Protein AF-A0A397BZE4-F1 (afdb_monomer)

Organism: Aphanomyces astaci (NCBI:txid112090)

Secondary structure (DSSP, 8-state):
------HHHHHHEEE-TTS-EEE-HHHHHHHGGG--SS-SS-EE-HHHHHHHHHHHHHHHH--TT--HHHHSSHHHHHHHHHHHHHHHH-GGGGGG--S-HHHHHHHHHHHHHHHHHGGG-TTHHHHHHHHHHHHHTTT--HHHHHHHHHHHHHHHHHHHGGG--HHHHHHHHHHHHHHHHT-

Foldseek 3Di:
DQQDQDPVRVQFWDADPQLKIWGDPNLLVVCLVVQPDPCSTFIAHPLLLVLLVVLVVCLQVFAPLDDCVVQVGSLSLLLVQLVVQLCVVCVVCVQLPPDDSVVVSVVLVVVSVCLSCVSVPSHLLVVLVVVVVVSVVSVDDLVSLVSSLVSNLVSSPSSSDVNDDPSNSSSSSSSSSSSSSSD

Mean predicted aligned error: 4.43 Å

pLDDT: mean 91.2, std 10.77, range [30.97, 98.75]

Structure (mmCIF, N/CA/C/O backbone):
data_AF-A0A397BZE4-F1
#
_entry.id   AF-A0A397BZE4-F1
#
loop_
_atom_site.group_PDB
_atom_site.id
_atom_site.type_symbol
_atom_site.label_atom_id
_atom_site.label_alt_id
_atom_site.label_comp_id
_atom_site.label_asym_id
_atom_site.label_entity_id
_atom_site.label_seq_id
_atom_site.pdbx_PDB_ins_code
_atom_site.Cartn_x
_atom_site.Cartn_y
_atom_site.Cartn_z
_atom_site.occupancy
_atom_site.B_iso_or_equiv
_atom_site.auth_seq_id
_atom_site.auth_comp_id
_atom_site.auth_asym_id
_atom_site.auth_atom_id
_atom_site.pdbx_PDB_model_num
ATOM 1 N N . MET A 1 1 ? 6.774 14.154 24.446 1.00 30.97 1 MET A N 1
ATOM 2 C CA . MET A 1 1 ? 5.602 15.053 24.403 1.00 30.97 1 MET A CA 1
ATOM 3 C C . MET A 1 1 ? 4.508 14.341 23.631 1.00 30.97 1 MET A C 1
ATOM 5 O O . MET A 1 1 ? 4.648 14.183 22.426 1.00 30.97 1 MET A O 1
ATOM 9 N N . GLY A 1 2 ? 3.517 13.797 24.341 1.00 38.81 2 GLY A N 1
ATOM 10 C CA . GLY A 1 2 ? 2.424 13.025 23.749 1.00 38.81 2 GLY A CA 1
ATOM 11 C C . GLY A 1 2 ? 1.496 13.942 22.964 1.00 38.81 2 GLY A C 1
ATOM 12 O O . GLY A 1 2 ? 0.954 14.893 23.524 1.00 38.81 2 GLY A O 1
ATOM 13 N N . GLY A 1 3 ? 1.362 13.687 21.664 1.00 41.97 3 GLY A N 1
ATOM 14 C CA . GLY A 1 3 ? 0.345 14.335 20.848 1.00 41.97 3 GLY A CA 1
ATOM 15 C C . GLY A 1 3 ? -1.024 13.907 21.356 1.00 41.97 3 GLY A C 1
ATOM 16 O O . GLY A 1 3 ? -1.299 12.712 21.438 1.00 41.97 3 GLY A O 1
ATOM 17 N N . ALA A 1 4 ? -1.855 14.873 21.739 1.00 44.69 4 ALA A N 1
ATOM 18 C CA . ALA A 1 4 ? -3.233 14.604 22.110 1.00 44.69 4 ALA A CA 1
ATOM 19 C C . ALA A 1 4 ? -3.943 13.937 20.922 1.00 44.69 4 ALA A C 1
ATOM 21 O O . ALA A 1 4 ? -4.063 14.523 19.844 1.00 44.69 4 ALA A O 1
ATOM 22 N N . VAL A 1 5 ? -4.367 12.692 21.118 1.00 54.88 5 VAL A N 1
ATOM 23 C CA . VAL A 1 5 ? -5.209 11.960 20.172 1.00 54.88 5 VAL A CA 1
ATOM 24 C C . VAL A 1 5 ? -6.575 12.651 20.168 1.00 54.88 5 VAL A C 1
ATOM 26 O O . VAL A 1 5 ? -7.139 12.908 21.230 1.00 54.88 5 VAL A O 1
ATOM 29 N N . SER A 1 6 ? -7.085 13.027 18.991 1.00 61.38 6 SER A N 1
ATOM 30 C CA . SER A 1 6 ? -8.419 13.635 18.886 1.00 61.38 6 SER A CA 1
ATOM 31 C C . SER A 1 6 ? -9.506 12.633 19.313 1.00 61.38 6 SER A C 1
ATOM 33 O O . SER A 1 6 ? -9.295 11.424 19.233 1.00 61.38 6 SER A O 1
ATOM 35 N N . VAL A 1 7 ? -10.675 13.115 19.751 1.00 62.03 7 VAL A N 1
ATOM 36 C CA . VAL A 1 7 ? -11.785 12.243 20.193 1.00 62.03 7 VAL A CA 1
ATOM 37 C C . VAL A 1 7 ? -12.219 11.277 19.080 1.00 62.03 7 VAL A C 1
ATOM 39 O O . VAL A 1 7 ? -12.379 10.091 19.335 1.00 62.03 7 VAL A O 1
ATOM 42 N N . GLU A 1 8 ? -12.294 11.756 17.833 1.00 67.19 8 GLU A N 1
ATOM 43 C CA . GLU A 1 8 ? -12.607 10.941 16.647 1.00 67.19 8 GLU A CA 1
ATOM 44 C C . GLU A 1 8 ? -11.565 9.829 16.418 1.00 67.19 8 GLU A C 1
ATOM 46 O O . GLU A 1 8 ? -11.910 8.702 16.072 1.00 67.19 8 GLU A O 1
ATOM 51 N N . ASN A 1 9 ? -10.283 10.106 16.682 1.00 72.50 9 ASN A N 1
ATOM 52 C CA . ASN A 1 9 ? -9.233 9.094 16.573 1.00 72.50 9 ASN A CA 1
ATOM 53 C C . ASN A 1 9 ? -9.354 8.030 17.667 1.00 72.50 9 ASN A C 1
ATOM 55 O O . ASN A 1 9 ? -9.143 6.857 17.378 1.00 72.50 9 ASN A O 1
ATOM 59 N N . ALA A 1 10 ? -9.682 8.432 18.899 1.00 74.12 10 ALA A N 1
ATOM 60 C CA . ALA A 1 10 ? -9.780 7.528 20.044 1.00 74.12 10 ALA A CA 1
ATOM 61 C C . ALA A 1 10 ? -10.951 6.534 19.930 1.00 74.12 10 ALA A C 1
ATOM 63 O O . ALA A 1 10 ? -10.923 5.486 20.569 1.00 74.12 10 ALA A O 1
ATOM 64 N N . GLU A 1 11 ? -11.963 6.842 19.113 1.00 86.69 11 GLU A N 1
ATOM 65 C CA . GLU A 1 11 ? -13.073 5.927 18.828 1.00 86.69 11 GLU A CA 1
ATOM 66 C C . GLU A 1 11 ? -12.735 4.885 17.753 1.00 86.69 11 GLU A C 1
ATOM 68 O O . GLU A 1 11 ? -13.313 3.800 17.769 1.00 86.69 11 GLU A O 1
ATOM 73 N N . ILE A 1 12 ? -11.808 5.187 16.836 1.00 91.19 12 ILE A N 1
ATOM 74 C CA . ILE A 1 12 ? -11.528 4.361 15.647 1.00 91.19 12 ILE A CA 1
ATOM 75 C C . ILE A 1 12 ? -10.252 3.535 15.815 1.00 91.19 12 ILE A C 1
ATOM 77 O O . ILE A 1 12 ? -10.235 2.349 15.483 1.00 91.19 12 ILE A O 1
ATOM 81 N N . ILE A 1 13 ? -9.185 4.138 16.343 1.00 92.88 13 ILE A N 1
ATOM 82 C CA . ILE A 1 13 ? -7.880 3.493 16.508 1.00 92.88 13 ILE A CA 1
ATOM 83 C C . ILE A 1 13 ? -7.387 3.555 17.952 1.00 92.88 13 ILE A C 1
ATOM 85 O O . ILE A 1 13 ? -7.706 4.472 18.704 1.00 92.88 13 ILE A O 1
ATOM 89 N N . TYR A 1 14 ? -6.527 2.609 18.314 1.00 92.31 14 TYR A N 1
ATOM 90 C CA . TYR A 1 14 ? -5.709 2.682 19.520 1.00 92.31 14 TYR A CA 1
ATOM 91 C C . TYR A 1 14 ? -4.222 2.700 19.153 1.00 92.31 14 TYR A C 1
ATOM 93 O O . TYR A 1 14 ? -3.822 2.232 18.085 1.00 92.31 14 TYR A O 1
ATOM 101 N N . VAL A 1 15 ? -3.403 3.224 20.065 1.00 91.69 15 VAL A N 1
ATOM 102 C CA . VAL A 1 15 ? -1.940 3.150 20.000 1.00 91.69 15 VAL A CA 1
ATOM 103 C C . VAL A 1 15 ? -1.465 2.394 21.236 1.00 91.69 15 VAL A C 1
ATOM 105 O O . VAL A 1 15 ? -1.736 2.822 22.356 1.00 91.69 15 VAL A O 1
ATOM 108 N N . ALA A 1 16 ? -0.811 1.254 21.034 1.00 91.31 16 ALA A N 1
ATOM 109 C CA . ALA A 1 16 ? -0.236 0.449 22.105 1.00 91.31 16 ALA A CA 1
ATOM 110 C C . ALA A 1 16 ? 1.051 1.086 22.661 1.00 91.31 16 ALA A C 1
ATOM 112 O O . ALA A 1 16 ? 1.633 1.984 22.050 1.00 91.31 16 ALA A O 1
ATOM 113 N N . GLU A 1 17 ? 1.516 0.611 23.820 1.00 89.69 17 GLU A N 1
ATOM 114 C CA . GLU A 1 17 ? 2.721 1.137 24.485 1.00 89.69 17 GLU A CA 1
ATOM 115 C C . GLU A 1 17 ? 3.995 0.981 23.640 1.00 89.69 17 GLU A C 1
ATOM 117 O O . GLU A 1 17 ? 4.865 1.851 23.657 1.00 89.69 17 GLU A O 1
ATOM 122 N N . ASP A 1 18 ? 4.084 -0.091 22.849 1.00 89.94 18 ASP A N 1
ATOM 123 C CA . ASP A 1 18 ? 5.173 -0.342 21.896 1.00 89.94 18 ASP A CA 1
ATOM 124 C C . ASP A 1 18 ? 5.058 0.497 20.603 1.00 89.94 18 ASP A C 1
ATOM 126 O O . ASP A 1 18 ? 5.899 0.424 19.700 1.00 89.94 18 ASP A O 1
ATOM 130 N N . GLY A 1 19 ? 4.016 1.325 20.518 1.00 89.25 19 GLY A N 1
ATOM 131 C CA . GLY A 1 19 ? 3.704 2.186 19.393 1.00 89.25 19 GLY A CA 1
ATOM 132 C C . GLY A 1 19 ? 2.933 1.504 18.267 1.00 89.25 19 GLY A C 1
ATOM 133 O O . GLY A 1 19 ? 2.713 2.167 17.256 1.00 89.25 19 GLY A O 1
ATOM 134 N N . ALA A 1 20 ? 2.529 0.234 18.392 1.00 93.62 20 ALA A N 1
ATOM 135 C CA . ALA A 1 20 ? 1.671 -0.408 17.399 1.00 93.62 20 ALA A CA 1
ATOM 136 C C . ALA A 1 20 ? 0.309 0.298 17.302 1.00 93.62 20 ALA A C 1
ATOM 138 O O . ALA A 1 20 ? -0.243 0.744 18.307 1.00 93.62 20 ALA A O 1
ATOM 139 N N . ILE A 1 21 ? -0.244 0.388 16.091 1.00 94.38 21 ILE A N 1
ATOM 140 C CA . ILE A 1 21 ? -1.555 1.006 15.844 1.00 94.38 21 ILE A CA 1
ATOM 141 C C . ILE A 1 21 ? -2.526 -0.055 15.350 1.00 94.38 21 ILE A C 1
ATOM 143 O O . ILE A 1 21 ? -2.242 -0.743 14.370 1.00 94.38 21 ILE A O 1
ATOM 147 N N . GLY A 1 22 ? -3.681 -0.152 15.998 1.00 94.62 22 GLY A N 1
ATOM 148 C CA . GLY A 1 22 ? -4.774 -1.032 15.592 1.00 94.62 22 GLY A CA 1
ATOM 149 C C . GLY A 1 22 ? -6.127 -0.334 15.664 1.00 94.62 22 GLY A C 1
ATOM 150 O O . GLY A 1 22 ? -6.214 0.837 16.033 1.00 94.62 22 GLY A O 1
ATOM 151 N N . LEU A 1 23 ? -7.183 -1.056 15.301 1.00 94.69 23 LEU A N 1
ATOM 152 C CA . LEU A 1 23 ? -8.566 -0.588 15.425 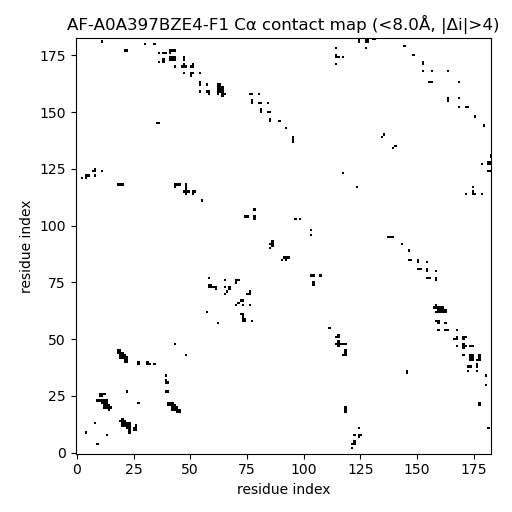1.00 94.69 23 LEU A CA 1
ATOM 153 C C . LEU A 1 23 ? -9.098 -0.834 16.834 1.00 94.69 23 LEU A C 1
ATOM 155 O O . LEU A 1 23 ? -8.814 -1.874 17.425 1.00 94.69 23 LEU A O 1
ATOM 159 N N . THR A 1 24 ? -9.919 0.072 17.357 1.00 95.12 24 THR A N 1
ATOM 160 C CA . THR A 1 24 ? -10.657 -0.201 18.598 1.00 95.12 24 THR A CA 1
ATOM 161 C C . THR A 1 24 ? -11.610 -1.386 18.410 1.00 95.12 24 THR A C 1
ATOM 163 O O . THR A 1 24 ? -12.108 -1.642 17.312 1.00 95.12 24 THR A O 1
ATOM 166 N N . GLU A 1 25 ? -11.903 -2.104 19.496 1.00 93.81 25 GLU A N 1
ATOM 167 C CA . GLU A 1 25 ? -12.819 -3.253 19.469 1.00 93.81 25 GLU A CA 1
ATOM 168 C C . GLU A 1 25 ? -14.218 -2.873 18.960 1.00 93.81 25 GLU A C 1
ATOM 170 O O . GLU A 1 25 ? -14.811 -3.576 18.139 1.00 93.81 25 GLU A O 1
ATOM 175 N N . SER A 1 26 ? -14.729 -1.730 19.426 1.00 93.75 26 SER A N 1
ATOM 176 C CA . SER A 1 26 ? -16.040 -1.196 19.051 1.00 93.75 26 SER A CA 1
ATOM 177 C C . SER A 1 26 ? -16.126 -0.871 17.562 1.00 93.75 26 SER A C 1
ATOM 179 O O . SER A 1 26 ? -17.160 -1.118 16.939 1.00 93.75 26 SER A O 1
ATOM 181 N N . PHE A 1 27 ? -15.051 -0.336 16.981 1.00 94.25 27 PHE A N 1
ATOM 182 C CA . PHE A 1 27 ? -14.994 -0.032 15.560 1.00 94.25 27 PHE A CA 1
ATOM 183 C C . PHE A 1 27 ? -14.819 -1.303 14.722 1.00 94.25 27 PHE A C 1
ATOM 185 O O . PHE A 1 27 ? -15.588 -1.532 13.789 1.00 94.25 27 PHE A O 1
ATOM 192 N N . ALA A 1 28 ? -13.854 -2.158 15.076 1.00 94.38 28 ALA A N 1
ATOM 193 C CA . ALA A 1 28 ? -13.552 -3.380 14.336 1.00 94.38 28 ALA A CA 1
ATOM 194 C C . ALA A 1 28 ? -14.777 -4.298 14.226 1.00 94.38 28 ALA A C 1
ATOM 196 O O . ALA A 1 28 ? -15.161 -4.676 13.121 1.00 94.38 28 ALA A O 1
ATOM 197 N N . SER A 1 29 ? -15.461 -4.564 15.342 1.00 94.56 29 SER A N 1
ATOM 198 C CA . SER A 1 29 ? -16.649 -5.429 15.375 1.00 94.56 29 SER A CA 1
ATOM 199 C C . SER A 1 29 ? -17.805 -4.928 14.498 1.00 94.56 29 SER A C 1
ATOM 201 O O . SER A 1 29 ? -18.649 -5.712 14.071 1.00 94.56 29 SER A O 1
ATOM 203 N N . ARG A 1 30 ? -17.858 -3.624 14.197 1.00 94.75 30 ARG A N 1
ATOM 204 C CA . ARG A 1 30 ? -18.894 -3.041 13.335 1.00 94.75 30 ARG A CA 1
ATOM 205 C C . ARG A 1 30 ? -18.625 -3.258 11.844 1.00 94.75 30 ARG A C 1
ATOM 207 O O . ARG A 1 30 ? -19.582 -3.324 11.077 1.00 94.75 30 ARG A O 1
ATOM 214 N N . PHE A 1 31 ? -17.358 -3.337 11.438 1.00 93.56 31 PHE A N 1
ATOM 215 C CA . PHE A 1 31 ? -16.959 -3.274 10.026 1.00 93.56 31 PHE A CA 1
ATOM 216 C C . PHE A 1 31 ? -16.137 -4.475 9.544 1.00 93.56 31 PHE A C 1
ATOM 218 O O . PHE A 1 31 ? -15.892 -4.590 8.345 1.00 93.56 31 PHE A O 1
ATOM 225 N N . GLU A 1 32 ? -15.720 -5.387 10.426 1.00 93.44 32 GLU A N 1
ATOM 226 C CA . GLU A 1 32 ? -14.882 -6.536 10.056 1.00 93.44 32 GLU A CA 1
ATOM 227 C C . GLU A 1 32 ? -15.516 -7.431 8.982 1.00 93.44 32 GLU A C 1
ATOM 229 O O . GLU A 1 32 ? -14.813 -7.924 8.102 1.00 93.44 32 GLU A O 1
ATOM 234 N N . ASN A 1 33 ? -16.844 -7.576 8.985 1.00 93.50 33 ASN A N 1
ATOM 235 C CA . ASN A 1 33 ? -17.565 -8.369 7.985 1.00 93.50 33 ASN A CA 1
ATOM 236 C C . ASN A 1 33 ? -17.575 -7.719 6.592 1.00 93.50 33 ASN A C 1
ATOM 238 O O . ASN A 1 33 ? -17.669 -8.425 5.591 1.00 93.50 33 ASN A O 1
ATOM 242 N N . ASP A 1 34 ? -17.426 -6.394 6.519 1.00 92.19 34 ASP A N 1
ATOM 243 C CA . ASP A 1 34 ? -17.357 -5.649 5.257 1.00 92.19 34 ASP A CA 1
ATOM 244 C C . ASP A 1 34 ? -15.931 -5.575 4.695 1.00 92.19 34 ASP A C 1
ATOM 246 O O . ASP A 1 34 ? -15.716 -5.035 3.606 1.00 92.19 34 ASP A O 1
ATOM 250 N N . MET A 1 35 ? -14.938 -6.044 5.454 1.00 94.44 35 MET A N 1
ATOM 251 C CA . MET A 1 35 ? -13.540 -5.965 5.063 1.00 94.44 35 MET A CA 1
ATOM 252 C C . MET A 1 35 ? -13.275 -6.949 3.919 1.00 94.44 35 MET A C 1
ATOM 254 O O . MET A 1 35 ? -13.454 -8.151 4.112 1.00 94.44 35 MET A O 1
ATOM 258 N N . PRO A 1 36 ? -12.813 -6.508 2.737 1.00 95.31 36 PRO A N 1
ATOM 259 C CA . PRO A 1 36 ? -12.624 -7.409 1.600 1.00 95.31 36 PRO A CA 1
ATOM 260 C C . PRO A 1 36 ? -11.305 -8.195 1.658 1.00 95.31 36 PRO A C 1
ATOM 262 O O . PRO A 1 36 ? -11.104 -9.106 0.861 1.00 95.31 36 PRO A O 1
ATOM 265 N N . PHE A 1 37 ? -10.400 -7.844 2.574 1.00 96.00 37 PHE A N 1
ATOM 266 C CA . PHE A 1 37 ? -9.092 -8.481 2.737 1.00 96.00 37 PHE A CA 1
ATOM 267 C C . PHE A 1 37 ? -9.083 -9.475 3.899 1.00 96.00 37 PHE A C 1
ATOM 269 O O . PHE A 1 37 ? -9.915 -9.379 4.800 1.00 96.00 37 PHE A O 1
ATOM 276 N N . ASP A 1 38 ? -8.117 -10.392 3.915 1.00 96.06 38 ASP A N 1
ATOM 277 C CA . ASP A 1 38 ? -8.019 -11.438 4.943 1.00 96.06 38 ASP A CA 1
ATOM 278 C C . ASP A 1 38 ? -7.693 -10.886 6.340 1.00 96.06 38 ASP A C 1
ATOM 280 O O . ASP A 1 38 ? -8.079 -11.466 7.354 1.00 96.06 38 ASP A O 1
ATOM 284 N N . ILE A 1 39 ? -7.046 -9.719 6.415 1.00 97.06 39 ILE A N 1
ATOM 285 C CA . ILE A 1 39 ? -6.721 -9.058 7.683 1.00 97.06 39 ILE A CA 1
ATOM 286 C C . ILE A 1 39 ? -7.902 -8.190 8.127 1.00 97.06 39 ILE A C 1
ATOM 288 O O . ILE A 1 39 ? -8.015 -7.014 7.782 1.00 97.06 39 ILE A O 1
ATOM 292 N N . LYS A 1 40 ? -8.792 -8.795 8.920 1.00 96.69 40 LYS A N 1
ATOM 293 C CA . LYS A 1 40 ? -10.014 -8.157 9.444 1.00 96.69 40 LYS A CA 1
ATOM 294 C C . LYS A 1 40 ? -9.762 -7.194 10.602 1.00 96.69 40 LYS A C 1
ATOM 296 O O . LYS A 1 40 ? -10.526 -6.259 10.805 1.00 96.69 40 LYS A O 1
ATOM 301 N N . ARG A 1 41 ? -8.684 -7.423 11.355 1.00 96.25 41 ARG A N 1
ATOM 302 C CA . ARG A 1 41 ? -8.296 -6.644 12.540 1.00 96.25 41 ARG A CA 1
ATOM 303 C C . ARG A 1 41 ? -6.819 -6.261 12.442 1.00 96.25 41 ARG A C 1
ATOM 305 O O . ARG A 1 41 ? -5.976 -6.907 13.062 1.00 96.25 41 ARG A O 1
ATOM 312 N N . PRO A 1 42 ? -6.472 -5.285 11.587 1.00 96.81 42 PRO A N 1
ATOM 313 C CA . PRO A 1 42 ? -5.083 -4.934 11.344 1.00 96.81 42 PRO A CA 1
ATOM 314 C C . PRO A 1 42 ? -4.452 -4.288 12.577 1.00 96.81 42 PRO A C 1
ATOM 316 O O . PRO A 1 42 ? -5.006 -3.351 13.152 1.00 96.81 42 PRO A O 1
ATOM 319 N N . VAL A 1 43 ? -3.254 -4.758 12.924 1.00 96.81 43 VAL A N 1
ATOM 320 C CA . VAL A 1 43 ? -2.375 -4.134 13.916 1.00 96.81 43 VAL A CA 1
ATOM 321 C C . VAL A 1 43 ? -1.031 -3.874 13.251 1.00 96.81 43 VAL A C 1
ATOM 323 O O . VAL A 1 43 ? -0.256 -4.790 12.974 1.00 96.81 43 VAL A O 1
ATOM 326 N N . VAL A 1 44 ? -0.754 -2.613 12.934 1.00 97.31 44 VAL A N 1
ATOM 327 C CA . VAL A 1 44 ? 0.497 -2.215 12.292 1.00 97.31 44 VAL A CA 1
ATOM 328 C C . VAL A 1 44 ? 1.571 -2.024 13.353 1.00 97.31 44 VAL A C 1
ATOM 330 O O . VAL A 1 44 ? 1.428 -1.187 14.241 1.00 97.31 44 VAL A O 1
ATOM 333 N N . THR A 1 45 ? 2.661 -2.781 13.239 1.00 97.19 45 THR A N 1
ATOM 334 C CA . THR A 1 45 ? 3.786 -2.775 14.177 1.00 97.19 45 THR A CA 1
ATOM 335 C C . THR A 1 45 ? 5.002 -2.066 13.583 1.00 97.19 45 THR A C 1
ATOM 337 O O . THR A 1 45 ? 5.080 -1.794 12.380 1.00 97.19 45 THR A O 1
ATOM 340 N N . ARG A 1 46 ? 6.011 -1.813 14.423 1.00 96.06 46 ARG A N 1
ATOM 341 C CA . ARG A 1 46 ? 7.318 -1.301 13.981 1.00 96.06 46 ARG A CA 1
ATOM 342 C C . ARG A 1 46 ? 8.044 -2.264 13.043 1.00 96.06 46 ARG A C 1
ATOM 344 O O . ARG A 1 46 ? 8.764 -1.820 12.153 1.00 96.06 46 ARG A O 1
ATOM 351 N N . GLN A 1 47 ? 7.811 -3.567 13.197 1.00 97.44 47 GLN A N 1
ATOM 352 C CA . GLN A 1 47 ? 8.340 -4.574 12.283 1.00 97.44 47 GLN A CA 1
ATOM 353 C C . GLN A 1 47 ? 7.702 -4.455 10.895 1.00 97.44 47 GLN A C 1
ATOM 355 O O . GLN A 1 47 ? 8.426 -4.477 9.903 1.00 97.44 47 GLN A O 1
ATOM 360 N N . HIS A 1 48 ? 6.380 -4.255 10.808 1.00 98.38 48 HIS A N 1
ATOM 361 C CA . HIS A 1 48 ? 5.715 -4.015 9.522 1.00 98.38 48 HIS A CA 1
ATOM 362 C C . HIS A 1 48 ? 6.285 -2.773 8.820 1.00 98.38 48 HIS A C 1
ATOM 364 O O . HIS A 1 48 ? 6.603 -2.826 7.634 1.00 98.38 48 HIS A O 1
ATOM 370 N N . GLU A 1 49 ? 6.484 -1.675 9.557 1.00 97.31 49 GLU A N 1
ATOM 371 C CA . GLU A 1 49 ? 7.137 -0.468 9.035 1.00 97.31 49 GLU A CA 1
ATOM 372 C C . GLU A 1 49 ? 8.546 -0.759 8.487 1.00 97.31 49 GLU A C 1
ATOM 374 O O . GLU A 1 49 ? 8.875 -0.318 7.383 1.00 97.31 49 GLU A O 1
ATOM 379 N N . ALA A 1 50 ? 9.374 -1.493 9.236 1.00 98.12 50 ALA A N 1
ATOM 380 C CA . ALA A 1 50 ? 10.732 -1.830 8.817 1.00 98.12 50 ALA A CA 1
ATOM 381 C C . ALA A 1 50 ? 10.742 -2.672 7.532 1.00 98.12 50 ALA A C 1
ATOM 383 O O . ALA A 1 50 ? 11.430 -2.310 6.577 1.00 98.12 50 ALA A O 1
ATOM 384 N N . LEU A 1 51 ? 9.915 -3.722 7.474 1.00 98.69 51 LEU A N 1
ATOM 385 C CA . LEU A 1 51 ? 9.788 -4.607 6.312 1.00 98.69 51 LEU A CA 1
ATOM 386 C C . LEU A 1 51 ? 9.349 -3.847 5.056 1.00 98.69 51 LEU A C 1
ATOM 388 O O . LEU A 1 51 ? 9.950 -4.004 3.993 1.00 98.69 51 LEU A O 1
ATOM 392 N N . ILE A 1 52 ? 8.339 -2.979 5.176 1.00 98.56 52 ILE A N 1
ATOM 393 C CA . ILE A 1 52 ? 7.861 -2.161 4.054 1.00 98.56 52 ILE A CA 1
ATOM 394 C C . ILE A 1 52 ? 8.970 -1.222 3.566 1.00 98.56 52 ILE A C 1
ATOM 396 O O . ILE A 1 52 ? 9.197 -1.110 2.362 1.00 98.56 52 ILE A O 1
ATOM 400 N N . LYS A 1 53 ? 9.679 -0.543 4.477 1.00 98.38 53 LYS A N 1
ATOM 401 C CA . LYS A 1 53 ? 10.759 0.387 4.107 1.00 98.38 53 LYS A CA 1
ATOM 402 C C . LYS A 1 53 ? 11.922 -0.320 3.425 1.00 98.38 53 LYS A C 1
ATOM 404 O O . LYS A 1 53 ? 12.438 0.194 2.433 1.00 98.38 53 LYS A O 1
ATOM 409 N N . GLU A 1 54 ? 12.335 -1.467 3.949 1.00 98.56 54 GLU A N 1
ATOM 410 C CA . GLU A 1 54 ? 13.418 -2.261 3.377 1.00 98.56 54 GLU A CA 1
ATOM 411 C C . GLU A 1 54 ? 13.046 -2.766 1.981 1.00 98.56 54 GLU A C 1
ATOM 413 O O . GLU A 1 54 ? 13.779 -2.522 1.020 1.00 98.56 54 GLU A O 1
ATOM 418 N N . ASN A 1 55 ? 11.866 -3.374 1.842 1.00 98.69 55 ASN A N 1
ATOM 419 C CA . ASN A 1 55 ? 11.376 -3.853 0.557 1.00 98.69 55 ASN A CA 1
ATOM 420 C C . ASN A 1 55 ? 11.230 -2.710 -0.460 1.00 98.69 55 ASN A C 1
ATOM 422 O O . ASN A 1 55 ? 11.709 -2.819 -1.588 1.00 98.69 55 ASN A O 1
ATOM 426 N N . TRP A 1 56 ? 10.646 -1.578 -0.061 1.00 98.31 56 TRP A N 1
ATOM 427 C CA . TRP A 1 56 ? 10.517 -0.421 -0.945 1.00 98.31 56 TRP A CA 1
ATOM 428 C C . TRP A 1 56 ? 11.876 0.155 -1.359 1.00 98.31 56 TRP A C 1
ATOM 430 O O . TRP A 1 56 ? 12.050 0.558 -2.511 1.00 98.31 56 TRP A O 1
ATOM 440 N N . SER A 1 57 ? 12.861 0.158 -0.456 1.00 98.25 57 SER A N 1
ATOM 441 C CA . SER A 1 57 ? 14.239 0.545 -0.773 1.00 98.25 57 SER A CA 1
ATOM 442 C C . SER A 1 57 ? 14.857 -0.393 -1.814 1.00 98.25 57 SER A C 1
ATOM 444 O O . SER A 1 57 ? 15.440 0.085 -2.789 1.00 98.25 57 SER A O 1
ATOM 446 N N . ALA A 1 58 ? 14.666 -1.709 -1.669 1.00 98.38 58 ALA A N 1
ATOM 447 C CA . ALA A 1 58 ? 15.128 -2.698 -2.641 1.00 98.38 58 ALA A CA 1
ATOM 448 C C . ALA A 1 58 ? 14.464 -2.504 -4.016 1.00 98.38 58 ALA A C 1
ATOM 450 O O . ALA A 1 58 ? 15.154 -2.479 -5.034 1.00 98.38 58 ALA A O 1
ATOM 451 N N . ILE A 1 59 ? 13.147 -2.266 -4.055 1.00 98.25 59 ILE A N 1
ATOM 452 C CA . ILE A 1 59 ? 12.423 -1.930 -5.291 1.00 98.25 59 ILE A CA 1
ATOM 453 C C . ILE A 1 59 ? 13.003 -0.670 -5.934 1.00 98.25 59 ILE A C 1
ATOM 455 O O . ILE A 1 59 ? 13.253 -0.663 -7.135 1.00 98.25 59 ILE A O 1
ATOM 459 N N . CYS A 1 60 ? 13.265 0.387 -5.161 1.00 97.06 60 CYS A N 1
ATOM 460 C CA . CYS A 1 60 ? 13.837 1.629 -5.687 1.00 97.06 60 CYS A CA 1
ATOM 461 C C . CYS A 1 60 ? 15.247 1.450 -6.271 1.00 97.06 60 CYS A C 1
ATOM 463 O O . CYS A 1 60 ? 15.609 2.177 -7.197 1.00 97.06 60 CYS A O 1
ATOM 465 N N . GLN A 1 61 ? 16.024 0.499 -5.749 1.00 97.44 61 GLN A N 1
ATOM 466 C CA . GLN A 1 61 ? 17.370 0.169 -6.229 1.00 97.44 61 GLN A CA 1
ATOM 467 C C . GLN A 1 61 ? 17.362 -0.787 -7.434 1.00 97.44 61 GLN A C 1
ATOM 469 O O . GLN A 1 61 ? 18.354 -0.861 -8.155 1.00 97.44 61 GLN A O 1
ATOM 474 N N . GLY A 1 62 ? 16.233 -1.451 -7.698 1.00 97.62 62 GLY A N 1
ATOM 475 C CA . GLY A 1 62 ? 16.097 -2.484 -8.720 1.00 97.62 62 GLY A CA 1
ATOM 476 C C . GLY A 1 62 ? 16.346 -3.869 -8.130 1.00 97.62 62 GLY A C 1
ATOM 477 O O . GLY A 1 62 ? 17.470 -4.218 -7.781 1.00 97.62 62 GLY A O 1
ATOM 478 N N . THR A 1 63 ? 15.282 -4.661 -8.022 1.00 98.25 63 THR A N 1
ATOM 479 C CA . THR A 1 63 ? 15.346 -6.060 -7.576 1.00 98.25 63 THR A CA 1
ATOM 480 C C . THR A 1 63 ? 15.754 -6.987 -8.721 1.00 98.25 63 THR A C 1
ATOM 482 O O . THR A 1 63 ? 15.945 -6.551 -9.857 1.00 98.25 63 THR A O 1
ATOM 485 N N . SER A 1 64 ? 15.813 -8.292 -8.452 1.00 98.12 64 SER A N 1
ATOM 486 C CA . SER A 1 64 ? 16.026 -9.328 -9.472 1.00 98.12 64 SER A CA 1
ATOM 487 C C . SER A 1 64 ? 14.983 -9.337 -10.598 1.00 98.12 64 SER A C 1
ATOM 489 O O . SER A 1 64 ? 15.275 -9.817 -11.691 1.00 98.12 64 SER A O 1
ATOM 491 N N . ALA A 1 65 ? 13.787 -8.789 -10.367 1.00 97.88 65 ALA A N 1
ATOM 492 C CA . ALA A 1 65 ? 12.748 -8.673 -11.389 1.00 97.88 65 ALA A CA 1
ATOM 493 C C . ALA A 1 65 ? 12.954 -7.472 -12.332 1.00 97.88 65 ALA A C 1
ATOM 495 O O . ALA A 1 65 ? 12.294 -7.379 -13.369 1.00 97.88 65 ALA A O 1
ATOM 496 N N . PHE A 1 66 ? 13.829 -6.524 -11.982 1.00 98.38 66 PHE A N 1
ATOM 497 C CA . PHE A 1 66 ? 14.006 -5.297 -12.748 1.00 98.38 66 PHE A CA 1
ATOM 498 C C . PHE A 1 66 ? 14.944 -5.488 -13.948 1.00 98.38 66 PHE A C 1
ATOM 500 O O . PHE A 1 66 ? 16.125 -5.794 -13.810 1.00 98.38 66 PHE A O 1
ATOM 507 N N . ASP A 1 67 ? 14.421 -5.192 -15.137 1.00 97.75 67 ASP A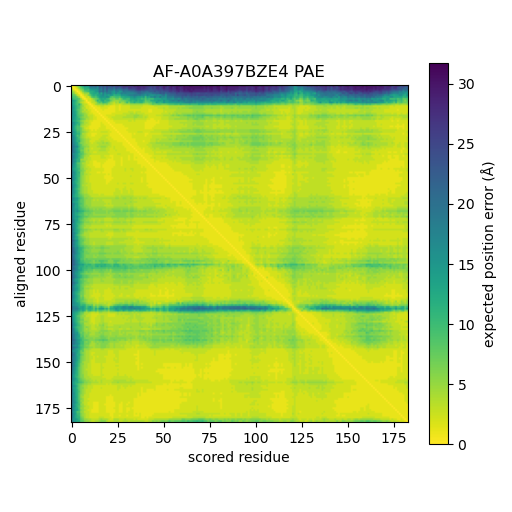 N 1
ATOM 508 C CA . ASP A 1 67 ? 15.177 -5.112 -16.388 1.00 97.75 67 ASP A CA 1
ATOM 509 C C . ASP A 1 67 ? 15.285 -3.646 -16.847 1.00 97.75 67 ASP A C 1
ATOM 511 O O . ASP A 1 67 ? 14.294 -3.011 -17.234 1.00 97.75 67 ASP A O 1
ATOM 515 N N . ALA A 1 68 ? 16.505 -3.099 -16.816 1.00 96.44 68 ALA A N 1
ATOM 516 C CA . ALA A 1 68 ? 16.772 -1.708 -17.181 1.00 96.44 68 ALA A CA 1
ATOM 517 C C . ALA A 1 68 ? 16.518 -1.411 -18.668 1.00 96.44 68 ALA A C 1
ATOM 519 O O . ALA A 1 68 ? 16.103 -0.299 -19.000 1.00 96.44 68 ALA A O 1
ATOM 520 N N . VAL A 1 69 ? 16.704 -2.393 -19.555 1.00 96.25 69 VAL A N 1
ATOM 521 C CA . VAL A 1 69 ? 16.459 -2.236 -20.996 1.00 96.25 69 VAL A CA 1
ATOM 522 C C . VAL A 1 69 ? 14.960 -2.115 -21.257 1.00 96.25 69 VAL A C 1
ATOM 524 O O . VAL A 1 69 ? 14.529 -1.255 -22.025 1.00 96.25 69 VAL A O 1
ATOM 527 N N . LYS A 1 70 ? 14.145 -2.926 -20.576 1.00 95.75 70 LYS A N 1
ATOM 528 C CA . LYS A 1 70 ? 12.683 -2.927 -20.756 1.00 95.75 70 LYS A CA 1
ATOM 529 C C . LYS A 1 70 ? 11.991 -1.766 -20.052 1.00 95.75 70 LYS A C 1
ATOM 531 O O . LYS A 1 70 ? 11.053 -1.172 -20.591 1.00 95.75 70 LYS A O 1
ATOM 536 N N . HIS A 1 71 ? 12.413 -1.450 -18.831 1.00 95.31 71 HIS A N 1
ATOM 537 C CA . HIS A 1 71 ? 11.636 -0.581 -17.948 1.00 95.31 71 HIS A CA 1
ATOM 538 C C . HIS A 1 71 ? 12.277 0.784 -17.686 1.00 95.31 71 HIS A C 1
ATOM 540 O O . HIS A 1 71 ? 11.593 1.678 -17.183 1.00 95.31 71 HIS A O 1
ATOM 546 N N . LEU A 1 72 ? 13.529 0.994 -18.105 1.00 94.94 72 LEU A N 1
ATOM 547 C CA . LEU A 1 72 ? 14.330 2.216 -17.947 1.00 94.94 72 LEU A CA 1
ATOM 548 C C . LE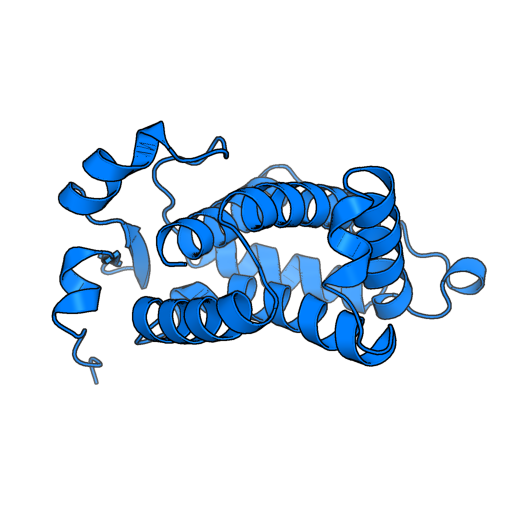U A 1 72 ? 14.723 2.534 -16.497 1.00 94.94 72 LEU A C 1
ATOM 550 O O . LEU A 1 72 ? 15.899 2.739 -16.226 1.00 94.94 72 LEU A O 1
ATOM 554 N N . THR A 1 73 ? 13.769 2.602 -15.561 1.00 95.94 73 THR A N 1
ATOM 555 C CA . THR A 1 73 ? 14.060 2.785 -14.126 1.00 95.94 73 THR A CA 1
ATOM 556 C C . THR A 1 73 ? 13.158 1.905 -13.258 1.00 95.94 73 THR A C 1
ATOM 558 O O . THR A 1 73 ? 12.032 1.609 -13.677 1.00 95.94 73 THR A O 1
ATOM 561 N N . PRO A 1 74 ? 13.581 1.533 -12.035 1.00 96.44 74 PRO A N 1
ATOM 562 C CA . PRO A 1 74 ? 12.755 0.708 -11.152 1.00 96.44 74 PRO A CA 1
ATOM 563 C C . PRO A 1 74 ? 11.421 1.374 -10.790 1.00 96.44 74 PRO A C 1
ATOM 565 O O . PRO A 1 74 ? 10.373 0.736 -10.777 1.00 96.44 74 PRO A O 1
ATOM 568 N N . THR A 1 75 ? 11.411 2.700 -10.615 1.00 92.62 75 THR A N 1
ATOM 569 C CA . THR A 1 75 ? 10.166 3.453 -10.401 1.00 92.62 75 THR A CA 1
ATOM 570 C C . THR A 1 75 ? 9.213 3.332 -11.591 1.00 92.62 75 THR A C 1
ATOM 572 O O . THR A 1 75 ? 8.012 3.165 -11.391 1.00 92.62 75 THR A O 1
ATOM 575 N N . LYS A 1 76 ? 9.731 3.399 -12.830 1.00 94.69 76 LYS A N 1
ATOM 576 C CA . LYS A 1 76 ? 8.914 3.210 -14.038 1.00 94.69 76 LYS A CA 1
ATOM 577 C C . LYS A 1 76 ? 8.397 1.790 -14.169 1.00 94.69 76 LYS A C 1
ATOM 579 O O . LYS A 1 76 ? 7.262 1.625 -14.610 1.00 94.69 76 LYS A O 1
ATOM 584 N N . PHE A 1 77 ? 9.205 0.802 -13.794 1.00 97.31 77 PHE A N 1
ATOM 585 C CA . PHE A 1 77 ? 8.770 -0.586 -13.719 1.00 97.31 77 PHE A CA 1
ATOM 586 C C . PHE A 1 77 ? 7.563 -0.713 -12.784 1.00 97.31 77 PHE A C 1
ATOM 588 O O . PHE A 1 77 ? 6.495 -1.108 -13.238 1.00 97.31 77 PHE A O 1
ATOM 595 N N . PHE A 1 78 ? 7.688 -0.238 -11.542 1.00 97.19 78 PHE A N 1
ATOM 596 C CA . PHE A 1 78 ? 6.625 -0.278 -10.537 1.00 97.19 78 PHE A CA 1
ATOM 597 C C . PHE A 1 78 ? 5.291 0.305 -11.014 1.00 97.19 78 PHE A C 1
ATOM 599 O O . PHE A 1 78 ? 4.288 -0.408 -11.053 1.00 97.19 78 PHE A O 1
ATOM 606 N N . TYR A 1 79 ? 5.252 1.580 -11.417 1.00 95.25 79 TYR A N 1
ATOM 607 C CA . TYR A 1 79 ? 3.961 2.182 -11.757 1.00 95.25 79 TYR A CA 1
ATOM 608 C C . TYR A 1 79 ? 3.380 1.639 -13.069 1.00 95.25 79 TYR A C 1
ATOM 610 O O . TYR A 1 79 ? 2.162 1.597 -13.212 1.00 95.25 79 TYR A O 1
ATOM 618 N N . ARG A 1 80 ? 4.208 1.217 -14.040 1.00 95.62 80 ARG A N 1
ATOM 619 C CA . ARG A 1 80 ? 3.695 0.626 -15.288 1.00 95.62 80 ARG A CA 1
ATOM 620 C C . ARG A 1 80 ? 3.078 -0.738 -15.030 1.00 95.62 80 ARG A C 1
ATOM 622 O O . ARG A 1 80 ? 1.991 -0.981 -15.537 1.00 95.62 80 ARG A O 1
ATOM 629 N N . THR A 1 81 ? 3.736 -1.578 -14.231 1.00 97.38 81 THR A N 1
ATOM 630 C CA . THR A 1 81 ? 3.188 -2.873 -13.812 1.00 97.38 81 THR A CA 1
ATOM 631 C C . THR A 1 81 ? 1.838 -2.670 -13.127 1.00 97.38 81 THR A C 1
ATOM 633 O O . THR A 1 81 ? 0.851 -3.244 -13.576 1.00 97.38 81 THR A O 1
ATOM 636 N N . PHE A 1 82 ? 1.752 -1.740 -12.168 1.00 97.69 82 PHE A N 1
ATOM 637 C CA . PHE A 1 82 ? 0.491 -1.417 -11.496 1.00 97.69 82 PHE A CA 1
ATOM 638 C C . PHE A 1 82 ? -0.621 -0.983 -12.453 1.00 97.69 82 PHE A C 1
ATOM 640 O O . PHE A 1 82 ? -1.706 -1.556 -12.431 1.00 97.69 82 PHE A O 1
ATOM 647 N N . TYR A 1 83 ? -0.385 0.030 -13.293 1.00 95.81 83 TYR A N 1
ATOM 648 C CA . TYR A 1 83 ? -1.448 0.561 -14.151 1.00 95.81 83 TYR A CA 1
ATOM 649 C C . TYR A 1 83 ? -1.842 -0.394 -15.276 1.00 95.81 83 TYR A C 1
ATOM 651 O O . TYR A 1 83 ? -3.009 -0.409 -15.660 1.00 95.81 83 TYR A O 1
ATOM 659 N N . ASN A 1 84 ? -0.909 -1.200 -15.788 1.00 95.06 84 ASN A N 1
ATOM 660 C CA . ASN A 1 84 ? -1.247 -2.249 -16.744 1.00 95.06 84 ASN A CA 1
ATOM 661 C C . ASN A 1 84 ? -2.207 -3.253 -16.099 1.00 95.06 84 ASN A C 1
ATOM 663 O O . ASN A 1 84 ? -3.316 -3.423 -16.597 1.00 95.06 84 ASN A O 1
ATOM 667 N N . MET A 1 85 ? -1.848 -3.801 -14.934 1.00 95.81 85 MET A N 1
ATOM 668 C CA . MET A 1 85 ? -2.688 -4.764 -14.213 1.00 95.81 85 MET A CA 1
ATOM 669 C C . MET A 1 85 ? -4.037 -4.169 -13.799 1.00 95.81 85 MET A C 1
ATOM 671 O O . MET A 1 85 ? -5.088 -4.763 -14.048 1.00 95.81 85 MET A O 1
ATOM 675 N N . LEU A 1 86 ? -4.036 -2.955 -13.239 1.00 95.88 86 LEU A N 1
ATOM 676 C CA . LEU A 1 86 ? -5.255 -2.277 -12.802 1.00 95.88 86 LEU A CA 1
ATOM 677 C C . LEU A 1 86 ? -6.237 -2.095 -13.958 1.00 95.88 86 LEU A C 1
ATOM 679 O O . LEU A 1 86 ? -7.439 -2.275 -13.795 1.00 95.88 86 LEU A O 1
ATOM 683 N N . PHE A 1 87 ? -5.740 -1.715 -15.132 1.00 95.19 87 PHE A N 1
ATOM 684 C CA . PHE A 1 87 ? -6.597 -1.431 -16.274 1.00 95.19 87 PHE A CA 1
ATOM 685 C C . PHE A 1 87 ? -6.907 -2.642 -17.149 1.00 95.19 87 PHE A C 1
ATOM 687 O O . PHE A 1 87 ? -7.797 -2.541 -17.995 1.00 95.19 87 PHE A O 1
ATOM 694 N N . GLU A 1 88 ? -6.189 -3.747 -16.972 1.00 94.81 88 GLU A N 1
ATOM 695 C CA . GLU A 1 88 ? -6.563 -5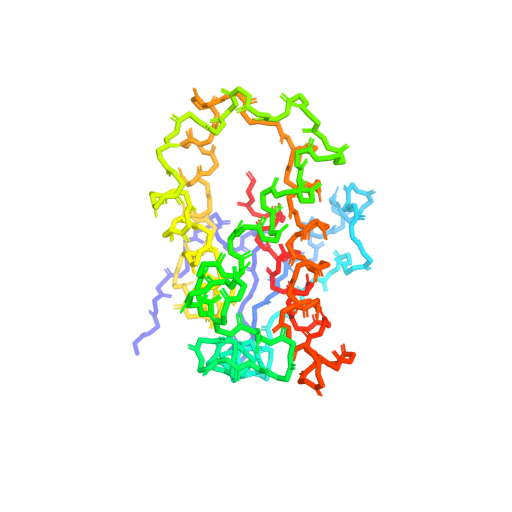.065 -17.483 1.00 94.81 88 GLU A CA 1
ATOM 696 C C . GLU A 1 88 ? -7.692 -5.665 -16.636 1.00 94.81 88 GLU A C 1
ATOM 698 O O . GLU A 1 88 ? -8.691 -6.122 -17.184 1.00 94.81 88 GLU A O 1
ATOM 703 N N . THR A 1 89 ? -7.579 -5.592 -15.306 1.00 93.25 89 THR A N 1
ATOM 704 C CA . THR A 1 89 ? -8.556 -6.177 -14.370 1.00 93.25 89 THR A CA 1
ATOM 705 C C . THR A 1 89 ? -9.794 -5.304 -14.155 1.00 93.25 89 THR A C 1
ATOM 707 O O . THR A 1 89 ? -10.894 -5.824 -13.985 1.00 93.25 89 THR A O 1
ATOM 710 N N . ALA A 1 90 ? -9.651 -3.978 -14.208 1.00 93.69 90 ALA A N 1
ATOM 711 C CA . ALA A 1 90 ? -10.746 -3.024 -14.046 1.00 93.69 90 ALA A CA 1
ATOM 712 C C . ALA A 1 90 ? -10.665 -1.871 -15.069 1.00 93.69 90 ALA A C 1
ATOM 714 O O . ALA A 1 90 ? -10.384 -0.718 -14.714 1.00 93.69 90 ALA A O 1
ATOM 715 N N . PRO A 1 91 ? -10.970 -2.134 -16.357 1.00 93.88 91 PRO A N 1
ATOM 716 C CA .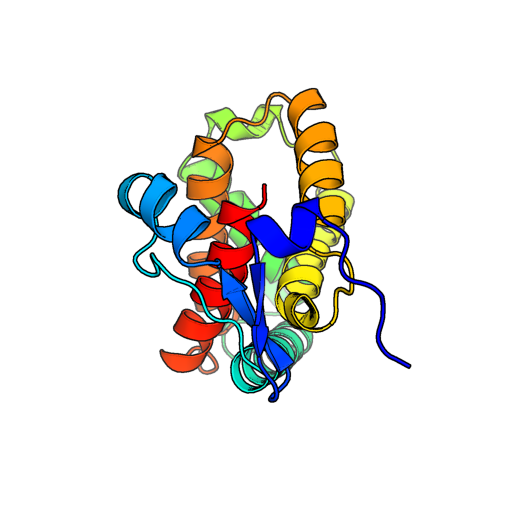 PRO A 1 91 ? -10.905 -1.124 -17.419 1.00 93.88 91 PRO A CA 1
ATOM 717 C C . PRO A 1 91 ? -11.762 0.122 -17.147 1.00 93.88 91 PRO A C 1
ATOM 719 O O . PRO A 1 91 ? -11.414 1.224 -17.578 1.00 93.88 91 PRO A O 1
ATOM 722 N N . SER A 1 92 ? -12.859 -0.035 -16.397 1.00 91.31 92 SER A N 1
ATOM 723 C CA . SER A 1 92 ? -13.773 1.042 -15.995 1.00 91.31 92 SER A CA 1
ATOM 724 C C . SER A 1 92 ? -13.130 2.100 -15.094 1.00 91.31 92 SER A C 1
ATOM 726 O O . SER A 1 92 ? -13.673 3.197 -14.983 1.00 91.31 92 SER A O 1
ATOM 728 N N . LEU A 1 93 ? -11.969 1.820 -14.488 1.00 91.31 93 LEU A N 1
ATOM 729 C CA . LEU A 1 93 ? -11.235 2.784 -13.669 1.00 91.31 93 LEU A CA 1
ATOM 730 C C . LEU A 1 93 ? -10.402 3.764 -14.502 1.00 91.31 93 LEU A C 1
ATOM 732 O O . LEU A 1 93 ? -10.103 4.853 -14.013 1.00 91.31 93 LEU A O 1
ATOM 736 N N . ARG A 1 94 ? -10.069 3.447 -15.764 1.00 91.00 94 ARG A N 1
ATOM 737 C CA . ARG A 1 94 ? -9.260 4.320 -16.644 1.00 91.00 94 ARG A CA 1
ATOM 738 C C . ARG A 1 94 ? -9.719 5.790 -16.649 1.00 91.00 94 ARG A C 1
ATOM 740 O O . ARG A 1 94 ? -8.858 6.659 -16.518 1.00 91.00 94 ARG A O 1
ATOM 747 N N . PRO A 1 95 ? -11.026 6.121 -16.736 1.00 89.62 95 PRO A N 1
ATOM 748 C CA . PRO A 1 95 ? -11.487 7.510 -16.772 1.00 89.62 95 PRO A CA 1
ATOM 749 C C . PRO A 1 95 ? -11.258 8.303 -15.478 1.00 89.62 95 PRO A C 1
ATOM 751 O O . PRO A 1 95 ? -11.374 9.529 -15.511 1.00 89.62 95 PRO A O 1
ATOM 754 N N . ILE A 1 96 ? -10.967 7.645 -14.351 1.00 86.69 96 ILE A N 1
ATOM 755 C CA . ILE A 1 96 ? -10.649 8.290 -13.064 1.00 86.69 96 ILE A CA 1
ATOM 756 C C . ILE A 1 96 ? -9.190 8.783 -13.069 1.00 86.69 96 ILE A C 1
ATOM 758 O O . ILE A 1 96 ? -8.871 9.841 -12.527 1.00 86.69 96 ILE A O 1
ATOM 762 N N . PHE A 1 97 ? -8.303 8.072 -13.766 1.00 87.69 97 PHE A N 1
ATOM 763 C CA . PHE A 1 97 ? -6.867 8.342 -13.827 1.00 87.69 97 PHE A CA 1
ATOM 764 C C . PHE A 1 97 ? -6.500 9.227 -15.032 1.00 87.69 97 PHE A C 1
ATOM 766 O O . PHE A 1 97 ? -5.896 8.776 -16.003 1.00 87.69 97 PHE A O 1
ATOM 773 N N . ARG A 1 98 ? -6.867 10.516 -14.970 1.00 84.00 98 ARG A N 1
ATOM 774 C CA . ARG A 1 98 ? -6.718 11.473 -16.095 1.00 84.00 98 ARG A CA 1
ATOM 775 C C . ARG A 1 98 ? -5.365 12.192 -16.177 1.00 84.00 98 ARG A C 1
ATOM 777 O O . ARG A 1 98 ? -5.074 12.833 -17.183 1.00 84.00 98 ARG A O 1
ATOM 784 N N . SER A 1 99 ? -4.553 12.131 -15.124 1.00 85.44 99 SER A N 1
ATOM 785 C CA . SER A 1 99 ? -3.249 12.813 -15.062 1.00 85.44 99 SER A CA 1
ATOM 786 C C . SER A 1 99 ? -2.184 12.099 -15.900 1.00 85.44 99 SER A C 1
ATOM 788 O O . SER A 1 99 ? -2.366 10.955 -16.303 1.00 85.44 99 SER A O 1
ATOM 790 N N . SER A 1 100 ? -1.026 12.724 -16.127 1.00 87.00 100 SER A N 1
ATOM 791 C CA . SER A 1 100 ? 0.082 12.038 -16.806 1.00 87.00 100 SER A CA 1
ATOM 792 C C . SER A 1 100 ? 0.611 10.856 -15.984 1.00 87.00 100 SER A C 1
ATOM 794 O O . SER A 1 100 ? 0.588 10.878 -14.751 1.00 87.00 100 SER A O 1
ATOM 796 N N . MET A 1 101 ? 1.164 9.848 -16.665 1.00 86.62 101 MET A N 1
ATOM 797 C CA . MET A 1 101 ? 1.743 8.660 -16.024 1.00 86.62 101 MET A CA 1
ATOM 798 C C . MET A 1 101 ? 2.840 9.014 -15.000 1.00 86.62 101 MET A C 1
ATOM 800 O O . MET A 1 101 ? 2.988 8.351 -13.981 1.00 86.62 101 MET A O 1
ATOM 804 N N . THR A 1 102 ? 3.577 10.106 -15.223 1.00 85.44 102 THR A N 1
ATOM 805 C CA . THR A 1 102 ? 4.574 10.611 -14.268 1.00 85.44 102 THR A CA 1
ATOM 806 C C . THR A 1 102 ? 3.933 11.109 -12.972 1.00 85.44 102 THR A C 1
ATOM 808 O O . THR A 1 102 ? 4.430 10.810 -11.887 1.00 85.44 102 THR A O 1
ATOM 811 N N . VAL A 1 103 ? 2.837 11.871 -13.061 1.00 87.19 103 VAL A N 1
ATOM 812 C CA . VAL A 1 103 ? 2.102 12.359 -11.879 1.00 87.19 103 VAL A CA 1
ATOM 813 C C . VAL A 1 103 ? 1.483 11.180 -11.135 1.00 87.19 103 VAL A C 1
ATOM 815 O O . VAL A 1 103 ? 1.651 11.055 -9.927 1.00 87.19 103 VAL A O 1
ATOM 818 N N . GLN A 1 104 ? 0.854 10.273 -11.877 1.00 86.50 104 GLN A N 1
ATOM 819 C CA . GLN A 1 104 ? 0.260 9.052 -11.348 1.00 86.50 104 GLN A CA 1
ATOM 820 C C . GLN A 1 104 ? 1.284 8.141 -10.653 1.00 86.50 104 GLN A C 1
ATOM 822 O O . GLN A 1 104 ? 1.003 7.609 -9.580 1.00 86.50 104 GLN A O 1
ATOM 827 N N . GLY A 1 105 ? 2.490 8.003 -11.211 1.00 88.06 105 GLY A N 1
ATOM 828 C CA . GLY A 1 105 ? 3.586 7.255 -10.594 1.00 88.06 105 GLY A CA 1
ATOM 829 C C . GLY A 1 105 ? 4.066 7.876 -9.279 1.00 88.06 105 GLY A C 1
ATOM 830 O O . GLY A 1 105 ? 4.317 7.151 -8.318 1.00 88.06 105 GLY A O 1
ATOM 831 N N . LYS A 1 106 ? 4.124 9.214 -9.189 1.00 88.62 106 LYS A N 1
ATOM 832 C CA . LYS A 1 106 ? 4.425 9.911 -7.924 1.00 88.62 106 LYS A CA 1
ATOM 833 C C . LYS A 1 106 ? 3.339 9.678 -6.875 1.00 88.62 106 LYS A C 1
ATOM 835 O O . LYS A 1 106 ? 3.670 9.423 -5.722 1.00 88.62 106 LYS A O 1
ATOM 840 N N . SER A 1 107 ? 2.065 9.738 -7.266 1.00 88.12 107 SER A N 1
ATOM 841 C CA . SER A 1 107 ? 0.943 9.443 -6.367 1.00 88.12 107 SER A CA 1
ATOM 842 C C . SER A 1 107 ? 1.002 8.007 -5.844 1.00 88.12 107 SER A C 1
ATOM 844 O O . SER A 1 107 ? 0.849 7.797 -4.644 1.00 88.12 107 SER A O 1
ATOM 846 N N . LEU A 1 108 ? 1.302 7.035 -6.711 1.00 91.06 108 LEU A N 1
ATOM 847 C CA . LEU A 1 108 ? 1.417 5.627 -6.330 1.00 91.06 108 LEU A CA 1
ATOM 848 C C . LEU A 1 108 ? 2.597 5.374 -5.376 1.00 91.06 108 LEU A C 1
ATOM 850 O O . LEU A 1 108 ? 2.432 4.711 -4.358 1.00 91.06 108 LEU A O 1
ATOM 854 N N . ALA A 1 109 ? 3.767 5.966 -5.635 1.00 91.62 109 ALA A N 1
ATOM 855 C CA . ALA A 1 109 ? 4.885 5.932 -4.685 1.00 91.62 109 ALA A CA 1
ATOM 856 C C . ALA A 1 109 ? 4.531 6.614 -3.346 1.00 91.62 109 ALA A C 1
ATOM 858 O O . ALA A 1 109 ? 4.998 6.204 -2.284 1.00 91.62 109 ALA A O 1
ATOM 859 N N . GLY A 1 110 ? 3.668 7.635 -3.386 1.00 91.62 110 GLY A N 1
ATOM 860 C CA . GLY A 1 110 ? 3.096 8.268 -2.200 1.00 91.62 110 GLY A CA 1
ATOM 861 C C . GLY A 1 110 ? 2.268 7.306 -1.346 1.00 91.62 110 GLY A C 1
ATOM 862 O O . GLY A 1 110 ? 2.372 7.365 -0.125 1.00 91.62 110 GLY A O 1
ATOM 863 N N . ILE A 1 111 ? 1.522 6.380 -1.962 1.00 91.69 111 ILE A N 1
ATOM 864 C CA . ILE A 1 111 ? 0.794 5.328 -1.232 1.00 91.69 111 ILE A CA 1
ATOM 865 C C . ILE A 1 111 ? 1.783 4.457 -0.457 1.00 91.69 111 ILE A C 1
ATOM 867 O O . ILE A 1 111 ? 1.602 4.274 0.743 1.00 91.69 111 ILE A O 1
ATOM 871 N N . ILE A 1 112 ? 2.866 3.996 -1.094 1.00 95.31 112 ILE A N 1
ATOM 872 C CA . ILE A 1 112 ? 3.882 3.183 -0.407 1.00 95.31 112 ILE A CA 1
ATOM 873 C C . ILE A 1 112 ? 4.496 3.941 0.768 1.00 95.31 112 ILE A C 1
ATOM 875 O O . ILE A 1 112 ? 4.633 3.386 1.855 1.00 95.31 112 ILE A O 1
ATOM 879 N N . LYS A 1 113 ? 4.794 5.234 0.589 1.00 92.75 113 LYS A N 1
ATOM 880 C CA . LYS A 1 113 ? 5.276 6.081 1.684 1.00 92.75 113 LYS A CA 1
ATOM 881 C C . LYS A 1 113 ? 4.274 6.134 2.841 1.00 92.75 113 LYS A C 1
ATOM 883 O O . LYS A 1 113 ? 4.693 5.986 3.982 1.00 92.75 113 LYS A O 1
ATOM 888 N N . THR A 1 114 ? 2.982 6.304 2.562 1.00 92.19 114 THR A N 1
ATOM 889 C CA . THR A 1 114 ? 1.933 6.284 3.592 1.00 92.19 114 THR A CA 1
ATOM 890 C C . THR A 1 114 ? 1.910 4.953 4.339 1.00 92.19 114 THR A C 1
ATOM 892 O O . THR A 1 114 ? 1.948 4.966 5.567 1.00 92.19 114 THR A O 1
ATOM 895 N N . LEU A 1 115 ? 1.926 3.819 3.628 1.00 94.62 115 LEU A N 1
ATOM 896 C CA . LEU A 1 115 ? 1.961 2.486 4.247 1.00 94.62 115 LEU A CA 1
ATOM 897 C C . LEU A 1 115 ? 3.210 2.303 5.122 1.00 94.62 115 LEU A C 1
ATOM 899 O O . LEU A 1 115 ? 3.119 1.819 6.246 1.00 94.62 115 LEU A O 1
ATOM 903 N N . ALA A 1 116 ? 4.361 2.777 4.643 1.00 93.94 116 ALA A N 1
ATOM 904 C CA . ALA A 1 116 ? 5.641 2.715 5.341 1.00 93.94 116 ALA A CA 1
ATOM 905 C C . ALA A 1 116 ? 5.720 3.613 6.586 1.00 93.94 116 ALA A C 1
ATOM 907 O O . ALA A 1 116 ? 6.650 3.474 7.373 1.00 93.94 116 ALA A O 1
ATOM 908 N N . THR A 1 117 ? 4.816 4.582 6.753 1.00 91.06 117 THR A N 1
ATOM 909 C CA . THR A 1 117 ? 4.881 5.553 7.858 1.00 91.06 117 THR A CA 1
ATOM 910 C C . THR A 1 117 ? 3.596 5.656 8.667 1.00 91.06 117 THR A C 1
ATOM 912 O O . THR A 1 117 ? 3.499 6.540 9.514 1.00 91.06 117 THR A O 1
ATOM 915 N N . VAL A 1 118 ? 2.619 4.778 8.428 1.00 87.69 118 VAL A N 1
ATOM 916 C CA . VAL A 1 118 ? 1.286 4.851 9.047 1.00 87.69 118 VAL A CA 1
ATOM 917 C C . VAL A 1 118 ? 1.355 4.892 10.579 1.00 87.69 118 VAL A C 1
ATOM 919 O O . VAL A 1 118 ? 0.668 5.691 11.206 1.00 87.69 118 VAL A O 1
ATOM 922 N N . ILE A 1 119 ? 2.290 4.140 11.164 1.00 87.25 119 ILE A N 1
ATOM 923 C CA . ILE A 1 119 ? 2.548 4.060 12.609 1.00 87.25 119 ILE A CA 1
ATOM 924 C C . ILE A 1 119 ? 3.090 5.367 13.230 1.00 87.25 119 ILE A C 1
ATOM 926 O O . ILE A 1 119 ? 3.080 5.538 14.444 1.00 87.25 119 ILE A O 1
ATOM 930 N N . ASN A 1 120 ? 3.565 6.314 12.413 1.00 81.38 120 ASN A N 1
ATOM 931 C CA . ASN A 1 120 ? 4.095 7.608 12.869 1.00 81.38 120 ASN A CA 1
ATOM 932 C C . ASN A 1 120 ? 3.092 8.759 12.732 1.00 81.38 120 ASN A C 1
ATOM 934 O O . ASN A 1 120 ? 3.388 9.889 13.124 1.00 81.38 120 ASN A O 1
ATOM 938 N N . GLY A 1 121 ? 1.933 8.518 12.119 1.00 69.56 121 GLY A N 1
ATOM 939 C CA . GLY A 1 121 ? 0.950 9.559 11.863 1.00 69.56 121 GLY A CA 1
ATOM 940 C C . GLY A 1 121 ? 0.177 9.907 13.129 1.00 69.56 121 GLY A C 1
ATOM 941 O O . GLY A 1 121 ? -0.792 9.229 13.449 1.00 69.56 121 GLY A O 1
ATOM 942 N N . ALA A 1 122 ? 0.521 11.016 13.793 1.00 59.31 122 ALA A N 1
ATOM 943 C CA . ALA A 1 122 ? -0.196 11.505 14.981 1.00 59.31 122 ALA A CA 1
ATOM 944 C C . ALA A 1 122 ? -1.679 11.881 14.728 1.00 59.31 122 ALA A C 1
ATOM 946 O O . ALA A 1 122 ? -2.375 12.320 15.639 1.00 59.31 122 ALA A O 1
ATOM 947 N N . ASN A 1 123 ? -2.180 11.713 13.500 1.00 78.50 123 ASN A N 1
ATOM 948 C CA . ASN A 1 123 ? -3.588 11.860 13.157 1.00 78.50 123 ASN A CA 1
ATOM 949 C C . ASN A 1 123 ? -3.933 11.109 11.855 1.00 78.50 123 ASN A C 1
ATOM 951 O O . ASN A 1 123 ? -4.358 11.714 10.868 1.00 78.50 123 ASN A O 1
ATOM 955 N N . ILE A 1 124 ? -3.668 9.799 11.813 1.00 84.81 124 ILE A N 1
ATOM 956 C CA . ILE A 1 124 ? -3.872 9.006 10.593 1.00 84.81 124 ILE A CA 1
ATOM 957 C C . ILE A 1 124 ? -5.328 9.021 10.105 1.00 84.81 124 ILE A C 1
ATOM 959 O O . ILE A 1 124 ? -5.550 9.136 8.904 1.00 84.81 124 ILE A O 1
ATOM 963 N N . VAL A 1 125 ? -6.303 8.999 11.017 1.00 87.06 125 VAL A N 1
ATOM 964 C CA . VAL A 1 125 ? -7.737 9.039 10.684 1.00 87.06 125 VAL A CA 1
ATOM 965 C C . VAL A 1 125 ? -8.094 10.346 9.973 1.00 87.06 125 VAL A C 1
ATOM 967 O O . VAL A 1 125 ? -8.614 10.312 8.865 1.00 87.06 125 VAL A O 1
ATOM 970 N N . SER A 1 126 ? -7.749 11.513 10.532 1.00 87.31 126 SER A N 1
ATOM 971 C CA . SER A 1 126 ? -8.064 12.795 9.877 1.00 87.31 126 SER A CA 1
ATOM 972 C C . SER A 1 126 ? -7.359 12.948 8.527 1.00 87.31 126 SER A C 1
ATOM 974 O O . SER A 1 126 ? -7.950 13.447 7.565 1.00 87.31 126 SER A O 1
ATOM 976 N N . ALA A 1 127 ? -6.107 12.486 8.423 1.00 85.25 127 ALA A N 1
ATOM 977 C CA . ALA A 1 127 ? -5.383 12.480 7.157 1.00 85.25 127 ALA A CA 1
ATOM 978 C C . ALA A 1 127 ? -6.083 11.591 6.112 1.00 85.25 127 ALA A C 1
ATOM 980 O O . ALA A 1 127 ? -6.259 12.018 4.969 1.00 85.25 127 ALA A O 1
ATOM 981 N N . ALA A 1 128 ? -6.524 10.395 6.508 1.00 87.31 128 ALA A N 1
ATOM 982 C CA . ALA A 1 128 ? -7.268 9.480 5.655 1.00 87.31 128 ALA A CA 1
ATOM 983 C C . ALA A 1 128 ? -8.633 10.061 5.247 1.00 87.31 128 ALA A C 1
ATOM 985 O O . ALA A 1 128 ? -8.902 10.184 4.055 1.00 87.31 128 ALA A O 1
ATOM 986 N N . HIS A 1 129 ? -9.434 10.585 6.178 1.00 88.50 129 HIS A N 1
ATOM 987 C CA . HIS A 1 129 ? -10.702 11.260 5.864 1.00 88.50 129 HIS A CA 1
ATOM 988 C C . HIS A 1 129 ? -10.516 12.432 4.881 1.00 88.50 129 HIS A C 1
ATOM 990 O O . HIS A 1 129 ? -11.296 12.607 3.937 1.00 88.50 129 HIS A O 1
ATOM 996 N N . GLY A 1 130 ? -9.453 13.226 5.050 1.00 86.50 130 GLY A N 1
ATOM 997 C CA . GLY A 1 130 ? -9.092 14.295 4.117 1.00 86.50 130 GLY A CA 1
ATOM 998 C C . GLY A 1 130 ? -8.799 13.774 2.706 1.00 86.50 130 GLY A C 1
ATOM 999 O O . GLY A 1 130 ? -9.279 14.343 1.718 1.00 86.50 130 GLY A O 1
ATOM 1000 N N . LEU A 1 131 ? -8.061 12.665 2.603 1.00 84.69 131 LEU A N 1
ATOM 1001 C CA . LEU A 1 131 ? -7.802 11.985 1.335 1.00 84.69 131 LEU A CA 1
ATOM 1002 C C . LEU A 1 131 ? -9.091 11.424 0.730 1.00 84.69 131 LEU A C 1
ATOM 1004 O O . LEU A 1 131 ? -9.351 11.685 -0.445 1.00 84.69 131 LEU A O 1
ATOM 1008 N N . ALA A 1 132 ? -9.916 10.713 1.498 1.00 86.25 132 ALA A N 1
ATOM 1009 C CA . ALA A 1 132 ? -11.180 10.137 1.045 1.00 86.25 132 ALA A CA 1
ATOM 1010 C C . ALA A 1 132 ? -12.103 11.210 0.450 1.00 86.25 132 ALA A C 1
ATOM 1012 O O . ALA A 1 132 ? -12.570 11.081 -0.685 1.00 86.25 132 ALA A O 1
ATOM 1013 N N . LYS A 1 133 ? -12.254 12.348 1.141 1.00 88.44 133 LYS A N 1
ATOM 1014 C CA . LYS A 1 133 ? -13.017 13.507 0.650 1.00 88.44 133 LYS A CA 1
ATOM 1015 C C . LYS A 1 133 ? -12.474 14.059 -0.670 1.00 88.44 133 LYS A C 1
ATOM 1017 O O . LYS A 1 133 ? -13.245 14.486 -1.530 1.00 88.44 133 LYS A O 1
ATOM 1022 N N . GLY A 1 134 ? -11.153 14.060 -0.848 1.00 86.06 134 GLY A N 1
ATOM 1023 C CA . GLY A 1 134 ? -10.515 14.410 -2.117 1.00 86.06 134 GLY A CA 1
ATOM 1024 C C . GLY A 1 134 ? -10.865 13.428 -3.238 1.00 86.06 134 GLY A C 1
ATOM 1025 O O . GLY A 1 134 ? -11.180 13.860 -4.346 1.00 86.06 134 GLY A O 1
ATOM 1026 N N . HIS A 1 135 ? -10.874 12.128 -2.939 1.00 87.94 135 HIS A N 1
ATOM 1027 C CA . HIS A 1 135 ? -11.163 11.066 -3.905 1.00 87.94 135 HIS A CA 1
ATOM 1028 C C . HIS A 1 135 ? -12.623 11.045 -4.372 1.00 87.94 135 HIS A C 1
ATOM 1030 O O . HIS A 1 135 ? -12.881 10.714 -5.531 1.00 87.94 135 HIS A O 1
ATOM 1036 N N . LEU A 1 136 ? -13.569 11.488 -3.536 1.00 87.19 136 LEU A N 1
ATOM 1037 C CA . LEU A 1 136 ? -14.973 11.643 -3.939 1.00 87.19 136 LEU A CA 1
ATOM 1038 C C . LEU A 1 136 ? -15.130 12.549 -5.171 1.00 87.19 136 LEU A C 1
ATOM 1040 O O . LEU A 1 136 ? -15.972 12.283 -6.026 1.00 87.19 136 LEU A O 1
ATOM 1044 N N . LYS A 1 137 ? -14.276 13.572 -5.323 1.00 87.19 137 LYS A N 1
ATOM 1045 C CA . LYS A 1 137 ? -14.294 14.479 -6.488 1.00 87.19 137 LYS A CA 1
ATOM 1046 C C . LYS A 1 137 ? -13.967 13.774 -7.807 1.00 87.19 137 LYS A C 1
ATOM 1048 O O . LYS A 1 137 ? -14.332 14.276 -8.866 1.00 87.19 137 LYS A O 1
ATOM 1053 N N . TYR A 1 138 ? -13.287 12.631 -7.748 1.00 84.81 138 TYR A N 1
ATOM 1054 C CA . TYR A 1 138 ? -12.943 11.822 -8.917 1.00 84.81 138 TYR A CA 1
ATOM 1055 C C . TYR A 1 138 ? -13.956 10.699 -9.186 1.00 84.81 138 TYR A C 1
ATOM 1057 O O . TYR A 1 138 ? -13.793 9.954 -10.149 1.00 84.81 138 TYR A O 1
ATOM 1065 N N . GLY A 1 139 ? -15.008 10.577 -8.366 1.00 86.06 139 GLY A N 1
ATOM 1066 C CA . GLY A 1 139 ? -16.000 9.506 -8.476 1.00 86.06 139 GLY A CA 1
ATOM 1067 C C . GLY A 1 139 ? -15.532 8.168 -7.896 1.00 86.06 139 GLY A C 1
ATOM 1068 O O . GLY A 1 139 ? -16.059 7.120 -8.272 1.00 86.06 139 GLY A O 1
ATOM 1069 N N . THR A 1 140 ? -14.536 8.181 -7.003 1.00 89.38 140 THR A N 1
ATOM 1070 C CA . THR A 1 140 ? -14.054 6.970 -6.332 1.00 89.38 140 THR A CA 1
ATOM 1071 C C . THR A 1 140 ? -15.115 6.410 -5.386 1.00 89.38 140 THR A C 1
ATOM 1073 O O . THR A 1 140 ? -15.711 7.149 -4.605 1.00 89.38 140 THR A O 1
ATOM 1076 N N . LYS A 1 141 ? -15.328 5.093 -5.447 1.00 89.88 141 LYS A N 1
ATOM 1077 C CA . LYS A 1 141 ? -16.226 4.330 -4.571 1.00 89.88 141 LYS A CA 1
ATOM 1078 C C . LYS A 1 141 ? -15.419 3.383 -3.685 1.00 89.88 141 LYS A C 1
ATOM 1080 O O . LYS A 1 141 ? -14.280 3.066 -4.025 1.00 89.88 141 LYS A O 1
ATOM 1085 N N . LYS A 1 142 ? -16.034 2.881 -2.608 1.00 87.75 142 LYS A N 1
ATOM 1086 C CA . LYS A 1 142 ? -15.423 1.913 -1.679 1.00 87.75 142 LYS A CA 1
ATOM 1087 C C . LYS A 1 142 ? -14.783 0.723 -2.413 1.00 87.75 142 LYS A C 1
ATOM 1089 O O . LYS A 1 142 ? -13.608 0.436 -2.207 1.00 87.75 142 LYS A O 1
ATOM 1094 N N . ASP A 1 143 ? -15.509 0.124 -3.356 1.00 90.50 143 ASP A N 1
ATOM 1095 C CA . ASP A 1 143 ? -15.041 -1.040 -4.126 1.00 90.50 143 ASP A CA 1
ATOM 1096 C C . ASP A 1 143 ? -13.792 -0.757 -4.970 1.00 90.50 143 ASP A C 1
ATOM 1098 O O . ASP A 1 143 ? -12.997 -1.658 -5.234 1.00 90.50 143 ASP A O 1
ATOM 1102 N N . HIS A 1 144 ? -13.565 0.500 -5.371 1.00 93.44 144 HIS A N 1
ATOM 1103 C CA . HIS A 1 144 ? -12.356 0.857 -6.113 1.00 93.44 144 HIS A CA 1
ATOM 1104 C C . HIS A 1 144 ? -11.104 0.709 -5.240 1.00 93.44 144 HIS A C 1
ATOM 1106 O O . HIS A 1 144 ? -10.058 0.331 -5.761 1.00 93.44 144 HIS A O 1
ATOM 1112 N N . TYR A 1 145 ? -11.192 0.966 -3.928 1.00 93.38 145 TYR A N 1
ATOM 1113 C CA . TYR A 1 145 ? -10.062 0.752 -3.022 1.00 93.38 145 TYR A CA 1
ATOM 1114 C C . TYR A 1 145 ? -9.734 -0.737 -2.903 1.00 93.38 145 TYR A C 1
ATOM 1116 O O . TYR A 1 145 ? -8.565 -1.099 -2.939 1.00 93.38 145 TYR A O 1
ATOM 1124 N N . THR A 1 146 ? -10.736 -1.618 -2.888 1.00 95.38 146 THR A N 1
ATOM 1125 C CA . THR A 1 146 ? -10.504 -3.069 -2.909 1.00 95.38 146 THR A CA 1
ATOM 1126 C C . THR A 1 146 ? -9.668 -3.480 -4.122 1.00 95.38 146 THR A C 1
ATOM 1128 O O . THR A 1 146 ? -8.614 -4.099 -3.974 1.00 95.38 146 THR A O 1
ATOM 1131 N N . VAL A 1 147 ? -10.092 -3.060 -5.319 1.00 95.62 147 VAL A N 1
ATOM 1132 C CA . VAL A 1 147 ? -9.404 -3.372 -6.582 1.00 95.62 147 VAL A CA 1
ATOM 1133 C C . VAL A 1 147 ? -7.991 -2.783 -6.611 1.00 95.62 147 VAL A C 1
ATOM 1135 O O . VAL A 1 147 ? -7.048 -3.452 -7.037 1.00 95.62 147 VAL A O 1
ATOM 1138 N N . VAL A 1 148 ? -7.822 -1.542 -6.142 1.00 94.62 148 VAL A N 1
ATOM 1139 C CA . VAL A 1 148 ? -6.511 -0.879 -6.063 1.00 94.62 148 VAL A CA 1
ATOM 1140 C C . VAL A 1 148 ? -5.580 -1.610 -5.099 1.00 94.62 148 VAL A C 1
ATOM 1142 O O . VAL A 1 148 ? -4.428 -1.836 -5.452 1.00 94.62 148 VAL A O 1
ATOM 1145 N N . GLY A 1 149 ? -6.055 -2.000 -3.914 1.00 96.19 149 GLY A N 1
ATOM 1146 C CA . GLY A 1 149 ? -5.260 -2.730 -2.927 1.00 96.19 149 GLY A CA 1
ATOM 1147 C C . GLY A 1 149 ? -4.784 -4.081 -3.446 1.00 96.19 149 GLY A C 1
ATOM 1148 O O . GLY A 1 149 ? -3.595 -4.381 -3.371 1.00 96.19 149 GLY A O 1
ATOM 1149 N N . GLN A 1 150 ? -5.685 -4.856 -4.058 1.00 96.62 150 GLN A N 1
ATOM 1150 C CA . GLN A 1 150 ? -5.351 -6.150 -4.663 1.00 96.62 150 GLN A CA 1
ATOM 1151 C C . GLN A 1 150 ? -4.283 -6.008 -5.758 1.00 96.62 150 GLN A C 1
ATOM 1153 O O . GLN A 1 150 ? -3.257 -6.687 -5.714 1.00 96.62 150 GLN A O 1
ATOM 1158 N N . ASN A 1 151 ? -4.475 -5.074 -6.697 1.00 97.69 151 ASN A N 1
ATOM 1159 C CA . ASN A 1 151 ? -3.502 -4.818 -7.764 1.00 97.69 151 ASN A CA 1
ATOM 1160 C C . ASN A 1 151 ? -2.174 -4.264 -7.224 1.00 97.69 151 ASN A C 1
ATOM 1162 O O . ASN A 1 151 ? -1.115 -4.573 -7.769 1.00 97.69 151 ASN A O 1
ATOM 1166 N N . LEU A 1 152 ? -2.202 -3.463 -6.154 1.00 97.75 152 LEU A N 1
ATOM 1167 C CA . LEU A 1 152 ? -0.997 -2.931 -5.518 1.00 97.75 152 LEU A CA 1
ATOM 1168 C C . LEU A 1 152 ? -0.145 -4.049 -4.916 1.00 97.75 152 LEU A C 1
ATOM 1170 O O . LEU A 1 152 ? 1.056 -4.082 -5.167 1.00 97.75 152 LEU A O 1
ATOM 1174 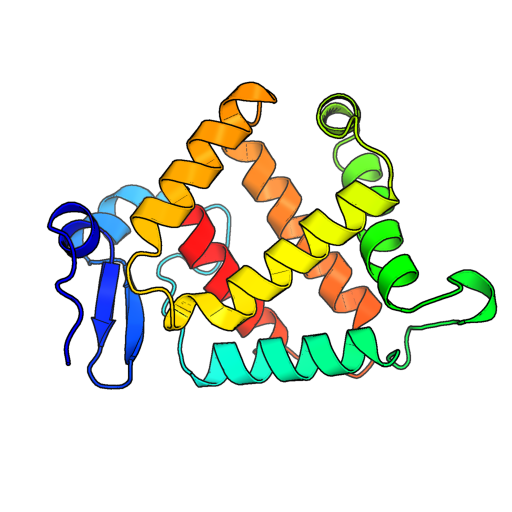N N . LEU A 1 153 ? -0.754 -4.964 -4.159 1.00 98.12 153 LEU A N 1
ATOM 1175 C CA . LEU A 1 153 ? -0.047 -6.087 -3.535 1.00 98.12 153 LEU A CA 1
ATOM 1176 C C . LEU A 1 153 ? 0.529 -7.040 -4.584 1.00 98.12 153 LEU A C 1
ATOM 1178 O O . LEU A 1 153 ? 1.708 -7.372 -4.501 1.00 98.12 153 LEU A O 1
ATOM 1182 N N . GLN A 1 154 ? -0.243 -7.388 -5.617 1.00 98.25 154 GLN A N 1
ATOM 1183 C CA . GLN A 1 154 ? 0.275 -8.202 -6.721 1.00 98.25 154 GLN A CA 1
ATOM 1184 C C . GLN A 1 154 ? 1.409 -7.495 -7.477 1.00 98.25 154 GLN A C 1
ATOM 1186 O O . GLN A 1 154 ? 2.400 -8.115 -7.856 1.00 98.25 154 GLN A O 1
ATOM 1191 N N . THR A 1 155 ? 1.305 -6.177 -7.672 1.00 98.50 155 THR A N 1
ATOM 1192 C CA . THR A 1 155 ? 2.393 -5.408 -8.283 1.00 98.50 155 THR A CA 1
ATOM 1193 C C . THR A 1 155 ? 3.648 -5.460 -7.423 1.00 98.50 155 THR A C 1
ATOM 1195 O O . THR A 1 155 ? 4.733 -5.669 -7.959 1.00 98.50 155 THR A O 1
ATOM 1198 N N . LEU A 1 156 ? 3.513 -5.250 -6.109 1.00 98.56 156 LEU A N 1
ATOM 1199 C CA . LEU A 1 156 ? 4.631 -5.276 -5.168 1.00 98.56 156 LEU A CA 1
ATOM 1200 C C . LEU A 1 156 ? 5.323 -6.635 -5.167 1.00 98.56 156 LEU A C 1
ATOM 1202 O O . LEU A 1 156 ? 6.549 -6.663 -5.202 1.00 98.56 156 LEU A O 1
ATOM 1206 N N . GLU A 1 157 ? 4.569 -7.729 -5.214 1.00 98.62 157 GLU A N 1
ATOM 1207 C CA . GLU A 1 157 ? 5.104 -9.081 -5.382 1.00 98.62 157 GLU A CA 1
ATOM 1208 C C . GLU A 1 157 ? 5.953 -9.201 -6.654 1.00 98.62 157 GLU A C 1
ATOM 1210 O O . GLU A 1 157 ? 7.137 -9.536 -6.581 1.00 98.62 157 GLU A O 1
ATOM 1215 N N . ILE A 1 158 ? 5.395 -8.821 -7.809 1.00 98.50 158 ILE A N 1
ATOM 1216 C CA . ILE A 1 158 ? 6.092 -8.894 -9.101 1.00 98.50 158 ILE A CA 1
ATOM 1217 C C . ILE A 1 158 ? 7.381 -8.071 -9.084 1.00 98.50 158 ILE A C 1
ATOM 1219 O O . ILE A 1 158 ? 8.436 -8.559 -9.485 1.00 98.50 158 ILE A O 1
ATOM 1223 N N . VAL A 1 159 ? 7.317 -6.812 -8.637 1.00 98.50 159 VAL A N 1
ATOM 1224 C CA . VAL A 1 159 ? 8.488 -5.925 -8.686 1.00 98.50 159 VAL A CA 1
ATOM 1225 C C . VAL A 1 159 ? 9.486 -6.178 -7.563 1.00 98.50 159 VAL A C 1
ATOM 1227 O O . VAL A 1 159 ? 10.609 -5.684 -7.638 1.00 98.50 159 VAL A O 1
ATOM 1230 N N . SER A 1 160 ? 9.117 -6.942 -6.536 1.00 98.56 160 SER A N 1
ATOM 1231 C CA . SER A 1 160 ? 10.038 -7.360 -5.478 1.00 98.56 160 SER A CA 1
ATOM 1232 C C . SER A 1 160 ? 10.930 -8.521 -5.913 1.00 98.56 160 SER A C 1
ATOM 1234 O O . SER A 1 160 ? 12.045 -8.636 -5.407 1.00 98.56 160 SER A O 1
ATOM 1236 N N . GLY A 1 161 ? 10.477 -9.359 -6.851 1.00 98.19 161 GLY A N 1
ATOM 1237 C CA . GLY A 1 161 ? 11.218 -10.546 -7.277 1.00 98.19 161 GLY A CA 1
ATOM 1238 C C . GLY A 1 161 ? 11.581 -11.441 -6.087 1.00 98.19 161 GLY A C 1
ATOM 1239 O O . GLY A 1 161 ? 10.759 -11.695 -5.211 1.00 98.19 161 GLY A O 1
ATOM 1240 N N . ASP A 1 162 ? 12.844 -11.854 -6.012 1.00 97.94 162 ASP A N 1
ATOM 1241 C CA . ASP A 1 162 ? 13.414 -12.642 -4.906 1.00 97.94 162 ASP A CA 1
ATOM 1242 C C . ASP A 1 162 ? 13.357 -11.973 -3.518 1.00 97.94 162 ASP A C 1
ATOM 1244 O O . ASP A 1 162 ? 13.625 -12.627 -2.512 1.00 97.94 162 ASP A O 1
ATOM 1248 N N . LYS A 1 163 ? 13.025 -10.679 -3.438 1.00 98.38 163 LYS A N 1
ATOM 1249 C CA . LYS A 1 163 ? 12.838 -9.963 -2.168 1.00 98.38 163 LYS A CA 1
ATOM 1250 C C . LYS A 1 163 ? 11.423 -10.075 -1.615 1.00 98.38 163 LYS A C 1
ATOM 1252 O O . LYS A 1 163 ? 11.172 -9.522 -0.550 1.00 98.38 163 LYS A O 1
ATOM 1257 N N . TRP A 1 164 ? 10.490 -10.709 -2.324 1.00 98.69 164 TRP A N 1
ATOM 1258 C CA . TRP A 1 164 ? 9.140 -10.913 -1.811 1.00 98.69 164 TRP A CA 1
ATOM 1259 C C . TRP A 1 164 ? 9.101 -12.086 -0.833 1.00 98.69 164 TRP A C 1
ATOM 1261 O O . TRP A 1 164 ? 9.553 -13.183 -1.156 1.00 98.69 164 TRP A O 1
ATOM 1271 N N . THR A 1 165 ? 8.534 -11.869 0.353 1.00 98.69 165 THR A N 1
ATOM 1272 C CA . THR A 1 165 ? 8.338 -12.919 1.362 1.00 98.69 165 THR A CA 1
ATOM 1273 C C . THR A 1 165 ? 6.928 -12.849 1.956 1.00 98.69 165 THR A C 1
ATOM 1275 O O . THR A 1 165 ? 6.280 -11.795 1.875 1.00 98.69 165 THR A O 1
ATOM 1278 N N . PRO A 1 166 ? 6.432 -13.932 2.588 1.00 98.56 166 PRO A N 1
ATOM 1279 C CA . PRO A 1 166 ? 5.142 -13.919 3.280 1.00 98.56 166 PRO A CA 1
ATOM 1280 C C . PRO A 1 166 ? 5.029 -12.825 4.353 1.00 98.56 166 PRO A C 1
ATOM 1282 O O . PRO A 1 166 ? 3.966 -12.226 4.520 1.00 98.56 166 PRO A O 1
ATOM 1285 N N . GLU A 1 167 ? 6.122 -12.512 5.051 1.00 98.56 167 GLU A N 1
ATOM 1286 C CA . GLU A 1 167 ? 6.172 -11.466 6.077 1.00 98.56 167 GLU A CA 1
ATOM 1287 C C . GLU A 1 167 ? 6.019 -10.073 5.459 1.00 98.56 167 GLU A C 1
ATOM 1289 O O . GLU A 1 167 ? 5.290 -9.239 5.994 1.00 98.56 167 GLU A O 1
ATOM 1294 N N . ILE A 1 168 ? 6.655 -9.823 4.308 1.00 98.75 168 ILE A N 1
ATOM 1295 C CA . ILE A 1 168 ? 6.515 -8.560 3.570 1.00 98.75 168 ILE A CA 1
ATOM 1296 C C . ILE A 1 168 ? 5.087 -8.417 3.036 1.00 98.75 168 ILE A C 1
ATOM 1298 O O . ILE A 1 168 ? 4.479 -7.356 3.197 1.00 98.75 168 ILE A O 1
ATOM 1302 N N . SER A 1 169 ? 4.525 -9.487 2.466 1.00 98.56 169 SER A N 1
ATOM 1303 C CA . SER A 1 169 ? 3.129 -9.514 2.014 1.00 98.56 169 SER A CA 1
ATOM 1304 C C . SER A 1 169 ? 2.167 -9.177 3.157 1.00 98.56 169 SER A C 1
ATOM 1306 O O . SER A 1 169 ? 1.340 -8.269 3.041 1.00 98.56 169 SER A O 1
ATOM 1308 N N . THR A 1 170 ? 2.354 -9.824 4.311 1.00 98.69 170 THR A N 1
ATOM 1309 C CA . THR A 1 170 ? 1.565 -9.578 5.524 1.00 98.69 170 THR A CA 1
ATOM 1310 C C . THR A 1 170 ? 1.728 -8.142 6.019 1.00 98.69 170 THR A C 1
ATOM 1312 O O . THR A 1 170 ? 0.735 -7.503 6.367 1.00 98.69 170 THR A O 1
ATOM 1315 N N . ALA A 1 171 ? 2.944 -7.591 6.006 1.00 98.62 171 ALA A N 1
ATOM 1316 C CA . ALA A 1 171 ? 3.199 -6.216 6.424 1.00 98.62 171 ALA A CA 1
ATOM 1317 C C . ALA A 1 171 ? 2.441 -5.202 5.551 1.00 98.62 171 ALA A C 1
ATOM 1319 O O . ALA A 1 171 ? 1.715 -4.355 6.083 1.00 98.62 171 ALA A O 1
ATOM 1320 N N . TYR A 1 172 ? 2.547 -5.316 4.221 1.00 98.62 172 TYR A N 1
ATOM 1321 C CA . TYR A 1 172 ? 1.813 -4.448 3.296 1.00 98.62 172 TYR A CA 1
ATOM 1322 C C . TYR A 1 172 ? 0.302 -4.614 3.426 1.00 98.62 172 TYR A C 1
ATOM 1324 O O . TYR A 1 172 ? -0.406 -3.608 3.493 1.00 98.62 172 TYR A O 1
ATOM 1332 N N . LEU A 1 173 ? -0.196 -5.852 3.495 1.00 98.56 173 LEU A N 1
ATOM 1333 C CA . LEU A 1 173 ? -1.625 -6.121 3.634 1.00 98.56 173 LEU A CA 1
ATOM 1334 C C . LEU A 1 173 ? -2.170 -5.555 4.946 1.00 98.56 173 LEU A C 1
ATOM 1336 O O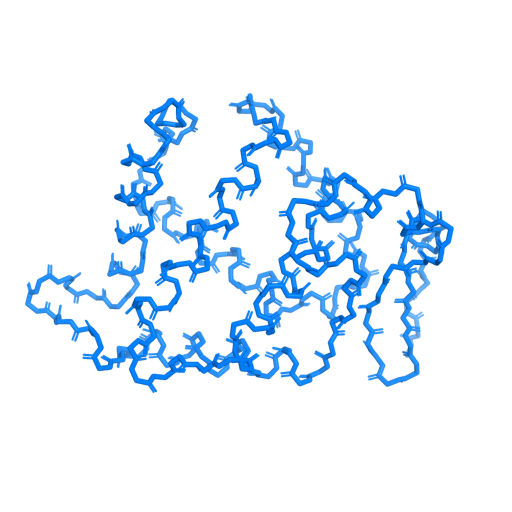 . LEU A 1 173 ? -3.244 -4.960 4.942 1.00 98.56 173 LEU A O 1
ATOM 1340 N N . THR A 1 174 ? -1.425 -5.670 6.047 1.00 98.44 174 THR A N 1
ATOM 1341 C CA . THR A 1 174 ? -1.829 -5.134 7.356 1.00 98.44 174 THR A CA 1
ATOM 1342 C C . THR A 1 174 ? -1.912 -3.613 7.315 1.00 98.44 174 THR A C 1
ATOM 1344 O O . THR A 1 174 ? -2.918 -3.035 7.728 1.00 98.44 174 THR A O 1
ATOM 1347 N N . ALA A 1 175 ? -0.882 -2.954 6.774 1.00 97.50 175 ALA A N 1
ATOM 1348 C CA . ALA A 1 175 ? -0.856 -1.500 6.648 1.00 97.50 175 ALA A CA 1
ATOM 1349 C C . ALA A 1 175 ? -1.964 -0.992 5.717 1.00 97.50 175 ALA A C 1
ATOM 1351 O O . ALA A 1 175 ? -2.668 -0.042 6.059 1.00 97.50 175 ALA A O 1
ATOM 1352 N N . TYR A 1 176 ? -2.155 -1.640 4.565 1.00 97.50 176 TYR A N 1
ATOM 1353 C CA . TYR A 1 176 ? -3.212 -1.284 3.623 1.00 97.50 176 TYR A CA 1
ATOM 1354 C C . TYR A 1 176 ? -4.592 -1.472 4.246 1.00 97.50 176 TYR A C 1
ATOM 1356 O O . TYR A 1 176 ? -5.454 -0.609 4.107 1.00 97.50 176 TYR A O 1
ATOM 1364 N N . SER A 1 177 ? -4.776 -2.567 4.984 1.00 97.19 177 SER A N 1
ATOM 1365 C CA . SER A 1 177 ? -6.025 -2.878 5.666 1.00 97.19 177 SER A CA 1
ATOM 1366 C C . SER A 1 177 ? -6.392 -1.811 6.691 1.00 97.19 177 SER A C 1
ATOM 1368 O O . SER A 1 177 ? -7.531 -1.356 6.711 1.00 97.19 177 SER A O 1
ATOM 1370 N N . LEU A 1 178 ? -5.421 -1.349 7.489 1.00 95.50 178 LEU A N 1
ATOM 1371 C CA . LEU A 1 178 ? -5.644 -0.257 8.437 1.00 95.50 178 LEU A CA 1
ATOM 1372 C C . LEU A 1 178 ? -6.093 1.021 7.718 1.00 95.50 178 LEU A C 1
ATOM 1374 O O . LEU A 1 178 ? -7.070 1.633 8.134 1.00 95.50 178 LEU A O 1
ATOM 1378 N N . ILE A 1 179 ? -5.419 1.399 6.624 1.00 93.62 179 ILE A N 1
ATOM 1379 C CA . ILE A 1 179 ? -5.794 2.577 5.825 1.00 93.62 179 ILE A CA 1
ATOM 1380 C C . ILE A 1 179 ? -7.188 2.421 5.218 1.00 93.62 179 ILE A C 1
ATOM 1382 O O . ILE A 1 179 ? -7.958 3.372 5.239 1.00 93.62 179 ILE A O 1
ATOM 1386 N N . TYR A 1 180 ? -7.524 1.239 4.701 1.00 94.38 180 TYR A N 1
ATOM 1387 C CA . TYR A 1 180 ? -8.833 0.961 4.117 1.00 94.38 180 TYR A CA 1
ATOM 1388 C C .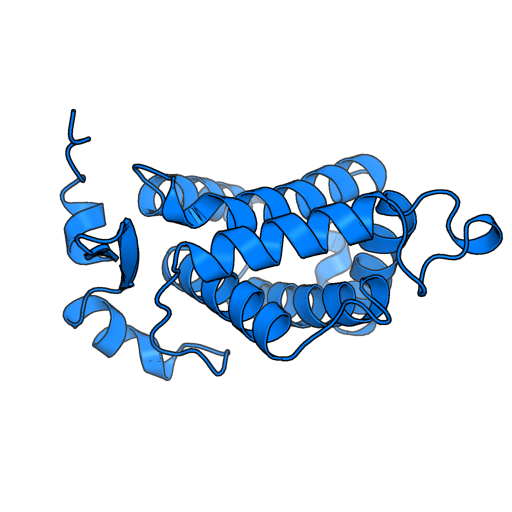 TYR A 1 180 ? -9.970 1.188 5.119 1.00 94.38 180 TYR A C 1
ATOM 1390 O O . TYR A 1 180 ? -10.993 1.750 4.754 1.00 94.38 180 TYR A O 1
ATOM 1398 N N . PHE A 1 181 ? -9.790 0.786 6.379 1.00 92.81 181 PHE A N 1
ATOM 1399 C CA . PHE A 1 181 ? -10.802 0.983 7.418 1.00 92.81 181 PHE A CA 1
ATOM 1400 C C . PHE A 1 181 ? -11.066 2.452 7.757 1.00 92.81 181 PHE A C 1
ATOM 1402 O O . PHE A 1 181 ? -12.175 2.787 8.164 1.00 92.81 181 PHE A O 1
ATOM 1409 N N . VAL A 1 182 ? -10.058 3.313 7.617 1.00 88.19 182 VAL A N 1
ATOM 1410 C CA . VAL A 1 182 ? -10.139 4.732 7.995 1.00 88.19 182 VAL A CA 1
ATOM 1411 C C . VAL A 1 182 ? -10.354 5.665 6.793 1.00 88.19 182 VAL A C 1
ATOM 1413 O O . VAL A 1 182 ? -10.213 6.878 6.933 1.00 88.19 182 VAL A O 1
ATOM 1416 N N . MET A 1 183 ? -10.652 5.115 5.611 1.00 85.69 183 MET A N 1
ATOM 1417 C CA . MET A 1 183 ? -10.932 5.833 4.355 1.00 85.69 183 MET A CA 1
ATOM 1418 C C . MET A 1 183 ? -12.402 5.707 3.961 1.00 85.69 183 MET A C 1
ATOM 1420 O O . MET A 1 183 ? -12.957 6.731 3.501 1.00 85.69 183 MET A O 1
#

Radius of gyration: 16.58 Å; Cα contacts (8 Å, |Δi|>4): 210; chains: 1; bounding box: 36×29×46 Å

Solvent-accessible surface area (backbone atoms only — not comparable to full-atom values): 10032 Å² total; per-residue (Å²): 134,85,76,78,69,51,73,76,42,64,54,44,36,45,72,47,96,90,48,28,33,31,57,25,69,78,41,36,76,74,45,34,89,75,45,92,54,92,59,51,77,26,62,35,40,69,64,33,28,51,43,42,46,52,49,50,51,43,30,64,72,46,28,84,55,55,49,58,89,85,38,67,42,38,65,51,38,48,43,49,50,31,53,51,51,41,43,69,79,40,54,85,51,52,83,59,64,76,68,54,71,70,59,52,36,52,53,53,54,45,49,53,51,46,50,39,41,52,72,72,44,84,52,49,47,63,55,30,43,55,49,36,62,56,40,48,80,59,69,60,51,78,70,54,53,54,55,50,51,54,37,47,53,55,32,49,43,57,44,23,33,86,70,50,44,74,67,46,52,49,27,51,50,25,32,49,38,46,52,60,76,42,79

Sequence (183 aa):
MGGAVSVENAEIIYVAEDGAIGLTESFASRFENDMPFDIKRPVVTRQHEALIKENWSAICQGTSAFDAVKHLTPTKFFYRTFYNMLFETAPSLRPIFRSSMTVQGKSLAGIIKTLATVINGANIVSAAHGLAKGHLKYGTKKDHYTVVGQNLLQTLEIVSGDKWTPEISTAYLTAYSLIYFVM

Nearest PDB structures (foldseek):
  3s1i-assembly1_A  TM=8.571E-01  e=1.389E-05  Methylacidiphilum infernorum V4
  7ohd-assembly2_B  TM=8.444E-01  e=8.618E-05  Mus musculus
  7ohd-assembly1_A  TM=8.353E-01  e=8.180E-05  Mus musculus
  7vqg-assembly1_A  TM=7.669E-01  e=6.251E-04  Homo sapiens
  4mpm-assembly1_A  TM=7.534E-01  e=9.004E-04  Homo sapiens

InterPro domains:
  IPR000971 Globin [PF00042] (81-181)
  IPR000971 Globin [PS01033] (43-183)
  IPR009050 Globin-like superfam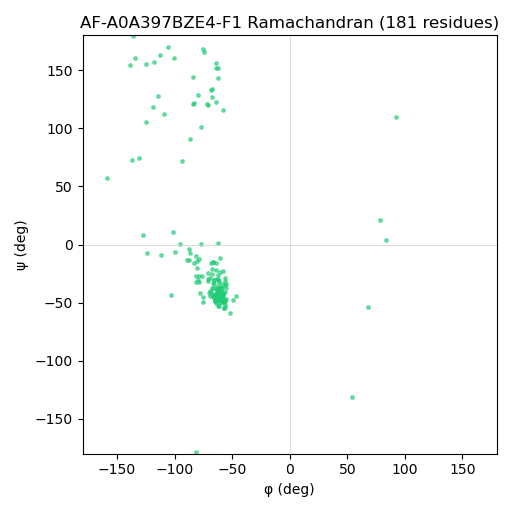ily [SSF46458] (45-183)
  IPR012292 Globin/Protoglobin [G3DSA:1.10.490.10] (44-183)